Protein 5XI8 (pdb70)

Foldseek 3Di:
DLVVLQVQLVVVVVLVLVSSCVSLVVVCVVPVQPLVSLLSVLVSCVSVLNLVVNLVSLVPHVCCVPDLSSLQSNLVSCLSVVNLPVSLVSLVVSCVVVVLDLSSLVSNLSSCVVVVVQLSNLQSVLSNCVSVVVLVSSLVSVVSLVPDDPPDVSNVVNVVVSVVSVVVVVVVD

B-factor: mean 22.65, std 10.89, range [4.73, 75.5]

Radius of gyration: 18.79 Å; Cα contacts (8 Å, |Δi|>4): 226; chains: 1; bounding box: 40×53×42 Å

Solvent-accessible surface area: 9973 Å² total

Secondary structure (DSSP, 8-state):
-HHHHHHHHHH---S-HHHHHHHHHHHHHH-TT-HHHHHHHHHHHHHTT-HHHHHHHHHT-GGGGG-HHHHHHHHHHHHHTT-HHHHHHHHHHHHHH-TT-HHHHHHHHHHHHHTT-HHHHHHHHHHHHHHTT-HHHHHH--HHHHHSPTT-HHHHHHHHHHHHHHHHHHTT-

Sequence (173 aa):
GSAAQYGRALQAEANKYDEARKTLQPLLAAEPGNAWYLDLATDIDLGQNKANEAINRLKNARDLRTNPVLQLNLANAYLQGGQPQEAANILNRYTFNNKDDSNGWDLLAQAEAALNNRDQELAARAEGYALAGRLDQAISSLSSASSQVKLGSLQQARYDARIDQLRQLQERFK

GO terms:
  GO:0016020 membrane (C, IDA)
  GO:0008270 zinc ion binding (F, IDA)
  GO:0004222 metalloendopeptidase activity (F, IDA)
  GO:0043165 Gram-negative-bacterium-type cell outer membrane assembly (P, EXP)
  GO:0030288 outer membrane-bounded periplasmic space (C, TAS)
  GO:0003756 protein disulfide isomerase activity (F, IMP)
  GO:0043165 Gram-negative-bacterium-type cell outer membrane assembly (P, IMP)
  GO:0004222 metalloendopeptidase activity (F, IMP)
  GO:0005515 protein binding (F, IPI)

Organism: Escherichia coli (strain K12) (NCBI:txid83333)

Structure (mmCIF, N/CA/C/O backbone):
data_5XI8
#
_entry.id   5XI8
#
_cell.length_a   103.963
_cell.length_b   103.963
_cell.length_c   81.491
_cell.angle_alpha   90.000
_cell.angle_beta   90.000
_cell.angle_gamma   120.000
#
_symmetry.space_group_name_H-M   'H 3 2'
#
loop_
_entity.id
_entity.type
_entity.pdbx_description
1 polymer 'Beta-barrel assembly-enhancing protease'
2 water water
#
loop_
_atom_site.group_PDB
_atom_site.id
_atom_site.type_symbol
_atom_site.label_atom_id
_atom_site.label_alt_id
_atom_site.label_comp_id
_atom_site.label_asym_id
_atom_site.label_entity_id
_atom_site.label_seq_id
_atom_site.pdbx_PDB_ins_code
_atom_site.Cartn_x
_atom_site.Cartn_y
_atom_site.Cartn_z
_atom_site.occupancy
_atom_site.B_iso_or_equiv
_atom_site.auth_seq_id
_atom_site.auth_comp_id
_atom_site.auth_asym_id
_atom_site.auth_atom_id
_atom_site.pdbx_PDB_model_num
ATOM 1 N N . GLY A 1 1 ? -12.488 -5.608 -1.724 1.00 50.52 308 GLY A N 1
ATOM 2 C CA . GLY A 1 1 ? -11.115 -5.710 -2.189 1.00 50.46 308 GLY A CA 1
ATOM 3 C C . GLY A 1 1 ? -10.759 -7.081 -2.739 1.00 42.49 308 GLY A C 1
ATOM 4 O O . GLY A 1 1 ? -11.636 -7.907 -2.985 1.00 39.29 308 GLY A O 1
ATOM 5 N N . SER A 1 2 ? -9.462 -7.329 -2.927 1.00 38.90 309 SER A N 1
ATOM 6 C CA . SER A 1 2 ? -9.045 -8.631 -3.428 1.00 37.86 309 SER A CA 1
ATOM 7 C C . SER A 1 2 ? -9.442 -9.753 -2.474 1.00 30.64 309 SER A C 1
ATOM 8 O O . SER A 1 2 ? -9.787 -10.845 -2.926 1.00 30.38 309 SER A O 1
ATOM 11 N N . ALA A 1 3 ? -9.409 -9.510 -1.157 1.00 28.68 310 ALA A N 1
ATOM 12 C CA . ALA A 1 3 ? -9.841 -10.536 -0.212 1.00 24.18 310 ALA A CA 1
ATOM 13 C C . ALA A 1 3 ? -11.310 -10.885 -0.415 1.00 24.36 310 ALA A C 1
ATOM 14 O O . ALA A 1 3 ? -11.682 -12.064 -0.418 1.00 26.09 310 ALA A O 1
ATOM 16 N N . ALA A 1 4 ? -12.154 -9.867 -0.600 1.00 23.96 311 ALA A N 1
ATOM 17 C CA . ALA A 1 4 ? -13.572 -10.098 -0.845 1.00 28.43 311 ALA A CA 1
ATOM 18 C C . ALA A 1 4 ? -13.791 -10.865 -2.140 1.00 25.64 311 ALA A C 1
ATOM 19 O O . ALA A 1 4 ? -14.571 -11.823 -2.176 1.00 24.09 311 ALA A O 1
ATOM 21 N N . GLN A 1 5 ? -13.103 -10.470 -3.212 1.00 22.38 312 GLN A N 1
ATOM 22 C CA . GLN A 1 5 ? -13.299 -11.154 -4.486 1.00 20.28 312 GLN A CA 1
ATOM 23 C C . GLN A 1 5 ? -12.809 -12.594 -4.417 1.00 18.50 312 GLN A C 1
ATOM 24 O O . GLN A 1 5 ? -13.475 -13.501 -4.931 1.00 19.91 312 GLN A O 1
ATOM 30 N N . TYR A 1 6 ? -11.660 -12.830 -3.767 1.00 19.63 313 TYR A N 1
ATOM 31 C CA . TYR A 1 6 ? -11.177 -14.198 -3.606 1.00 18.26 313 TYR A CA 1
ATOM 32 C C . TYR A 1 6 ? -12.164 -15.037 -2.797 1.00 17.80 313 TYR A C 1
ATOM 33 O O . TYR A 1 6 ? -12.483 -16.168 -3.174 1.00 21.07 313 TYR A O 1
ATOM 42 N N . GLY A 1 7 ? -12.679 -14.491 -1.697 1.00 18.07 314 GLY A N 1
ATOM 43 C CA . GLY A 1 7 ? -13.645 -15.235 -0.903 1.00 19.82 314 GLY A CA 1
ATOM 44 C C . GLY A 1 7 ? -14.906 -15.575 -1.681 1.00 18.00 314 GLY A C 1
ATOM 45 O O . GLY A 1 7 ? -15.404 -16.702 -1.612 1.00 20.37 314 GLY A O 1
ATOM 46 N N . ARG A 1 8 ? -15.428 -14.607 -2.442 1.00 20.46 315 ARG A N 1
ATOM 47 C CA . ARG A 1 8 ? -16.610 -14.866 -3.265 1.00 20.25 315 ARG A CA 1
ATOM 48 C C . ARG A 1 8 ? -16.347 -15.961 -4.292 1.00 17.98 315 ARG A C 1
ATOM 49 O O . ARG A 1 8 ? -17.191 -16.841 -4.507 1.00 19.68 315 ARG A O 1
ATOM 57 N N . ALA A 1 9 ? -15.184 -15.924 -4.945 1.00 19.94 316 ALA A N 1
ATOM 58 C CA . ALA A 1 9 ? -14.887 -16.938 -5.950 1.00 16.56 316 ALA A CA 1
ATOM 59 C C . ALA A 1 9 ? -14.731 -18.314 -5.320 1.00 17.52 316 ALA A C 1
ATOM 60 O O . ALA A 1 9 ? -15.176 -19.315 -5.887 1.00 21.46 316 ALA A O 1
ATOM 62 N N . LEU A 1 10 ? -14.106 -18.385 -4.147 1.00 17.84 317 LEU A N 1
ATOM 63 C CA . LEU A 1 10 ? -13.916 -19.678 -3.496 1.00 20.64 317 LEU A CA 1
ATOM 64 C C . LEU A 1 10 ? -15.245 -20.273 -3.053 1.00 23.35 317 LEU A C 1
ATOM 65 O O . LEU A 1 10 ? -15.456 -21.489 -3.158 1.00 26.64 317 LEU A O 1
ATOM 70 N N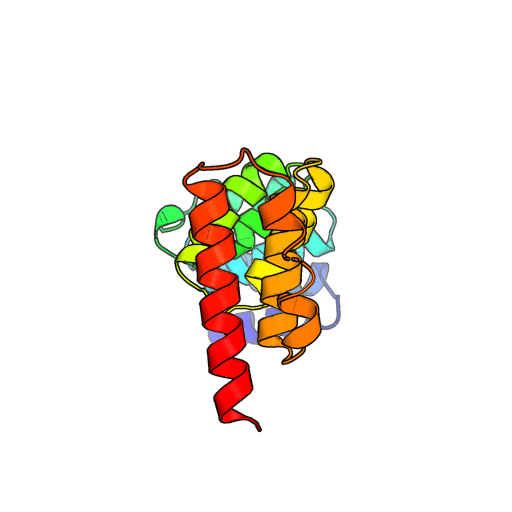 . GLN A 1 11 ? -16.151 -19.427 -2.562 1.00 22.43 318 GLN A N 1
ATOM 71 C CA . GLN A 1 11 ? -17.476 -19.897 -2.172 1.00 24.70 318 GLN A CA 1
ATOM 72 C C . GLN A 1 11 ? -18.240 -20.445 -3.369 1.00 21.64 318 GLN A C 1
ATOM 73 O O . GLN A 1 11 ? -18.869 -21.507 -3.283 1.00 20.94 318 GLN A O 1
ATOM 79 N N . ALA A 1 12 ? -18.188 -19.738 -4.502 1.00 19.28 319 ALA A N 1
ATOM 80 C CA . ALA A 1 12 ? -18.791 -20.254 -5.727 1.00 19.43 319 ALA A CA 1
ATOM 81 C C . ALA A 1 12 ? -18.179 -21.591 -6.131 1.00 24.92 319 ALA A C 1
ATOM 82 O O . ALA A 1 12 ? -18.899 -22.523 -6.518 1.00 24.27 319 ALA A O 1
ATOM 100 N N . GLU A 1 14 ? -16.829 -23.917 -4.314 1.00 27.70 321 GLU A N 1
ATOM 101 C CA . GLU A 1 14 ? -17.246 -25.011 -3.451 1.00 35.70 321 GLU A CA 1
ATOM 102 C C . GLU A 1 14 ? -18.703 -25.389 -3.681 1.00 32.06 321 GLU A C 1
ATOM 103 O O . GLU A 1 14 ? -19.091 -26.529 -3.395 1.00 31.38 321 GLU A O 1
ATOM 109 N N . ALA A 1 15 ? -19.504 -24.474 -4.215 1.00 26.54 322 ALA A N 1
ATOM 110 C CA . ALA A 1 15 ? -20.860 -24.786 -4.644 1.00 24.73 322 ALA A CA 1
ATOM 111 C C . ALA A 1 15 ? -20.909 -25.306 -6.076 1.00 26.91 322 ALA A C 1
ATOM 112 O O . ALA A 1 15 ? -22.001 -25.434 -6.638 1.00 26.57 322 ALA A O 1
ATOM 114 N N . ASN A 1 16 ? -19.748 -25.599 -6.672 1.00 25.73 323 ASN A N 1
ATOM 115 C CA . ASN A 1 16 ? -19.640 -26.089 -8.051 1.00 28.90 323 ASN A CA 1
ATOM 116 C C . ASN A 1 16 ? -20.253 -25.119 -9.060 1.00 24.18 323 ASN A C 1
ATOM 117 O O . ASN A 1 16 ? -20.700 -25.526 -10.140 1.00 27.44 323 ASN A O 1
ATOM 122 N N . LYS A 1 17 ? -20.272 -23.830 -8.720 1.00 20.37 324 LYS A N 1
ATOM 123 C CA . LYS A 1 17 ? -20.646 -22.774 -9.660 1.00 18.53 324 LYS A CA 1
ATOM 124 C C . LYS A 1 17 ? -19.364 -22.238 -10.292 1.00 20.40 324 LYS A C 1
ATOM 125 O O . LYS A 1 17 ? -18.852 -21.172 -9.942 1.00 19.53 3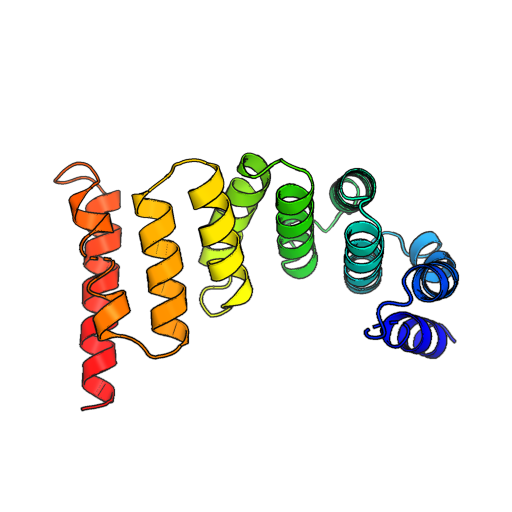24 LYS A O 1
ATOM 131 N N . TYR A 1 18 ? -18.840 -23.018 -11.240 1.00 18.68 325 TYR A N 1
ATOM 132 C CA . TYR A 1 18 ? -17.519 -22.744 -11.799 1.00 18.47 325 TYR A CA 1
ATOM 133 C C . TYR A 1 18 ? -17.500 -21.447 -12.601 1.00 19.60 325 TYR A C 1
ATOM 134 O O . TYR A 1 18 ? -16.532 -20.678 -12.524 1.00 17.70 325 TYR A O 1
ATOM 143 N N . ASP A 1 19 ? -18.541 -21.200 -13.401 1.00 19.76 326 ASP A N 1
ATOM 144 C CA . ASP A 1 19 ? -18.574 -19.984 -14.216 1.00 20.87 326 ASP A CA 1
ATOM 145 C C . ASP A 1 19 ? -18.603 -18.738 -13.339 1.00 20.07 326 ASP A C 1
ATOM 146 O O . ASP A 1 19 ? -17.869 -17.771 -13.583 1.00 19.48 326 ASP A O 1
ATOM 151 N N . GLU A 1 20 ? -19.454 -18.738 -12.310 1.00 18.64 327 GLU A N 1
ATOM 152 C CA . GLU A 1 20 ? -19.474 -17.627 -11.365 1.00 21.26 327 GLU A CA 1
ATOM 153 C C . GLU A 1 20 ? -18.123 -17.454 -10.671 1.00 20.86 327 GLU A C 1
ATOM 154 O O . GLU A 1 20 ? -17.641 -16.324 -10.498 1.00 18.74 327 GLU A O 1
ATOM 160 N N . ALA A 1 21 ? -17.495 -18.561 -10.267 1.00 17.32 328 ALA A N 1
ATOM 161 C CA . ALA A 1 21 ? -16.188 -18.469 -9.624 1.00 17.58 328 ALA A CA 1
ATOM 162 C C . ALA A 1 21 ? -15.150 -17.891 -10.577 1.00 16.69 328 ALA A C 1
ATOM 163 O O . ALA A 1 21 ? -14.337 -17.042 -10.185 1.00 17.70 328 ALA A O 1
ATOM 165 N N . ARG A 1 22 ? -15.180 -18.335 -11.837 1.00 14.40 329 ARG A N 1
ATOM 166 C CA . ARG A 1 22 ? -14.216 -17.873 -12.831 1.00 17.01 329 ARG A CA 1
ATOM 167 C C . ARG A 1 22 ? -14.321 -16.369 -13.032 1.00 17.76 329 ARG A C 1
ATOM 168 O O . ARG A 1 22 ? -13.308 -15.661 -13.041 1.00 17.68 329 ARG A O 1
ATOM 176 N N . LYS A 1 23 ? -15.543 -15.860 -13.200 1.00 19.00 330 LYS A N 1
ATOM 177 C CA . LYS A 1 23 ? -15.719 -14.431 -13.459 1.00 24.29 330 LYS A CA 1
ATOM 178 C C . LYS A 1 23 ? -15.187 -13.586 -12.316 1.00 19.94 330 LYS A C 1
ATOM 179 O O . LYS A 1 23 ? -14.653 -12.495 -12.543 1.00 21.47 330 LYS A O 1
ATOM 185 N N . THR A 1 24 ? -15.296 -14.085 -11.087 1.00 18.72 331 THR A N 1
ATOM 186 C CA . THR A 1 24 ? -14.821 -13.352 -9.927 1.00 19.74 331 THR A CA 1
ATOM 187 C C . THR A 1 24 ? -13.307 -13.468 -9.752 1.00 19.76 331 THR A C 1
ATOM 188 O O . THR A 1 24 ? -12.646 -12.500 -9.367 1.00 19.55 331 THR A O 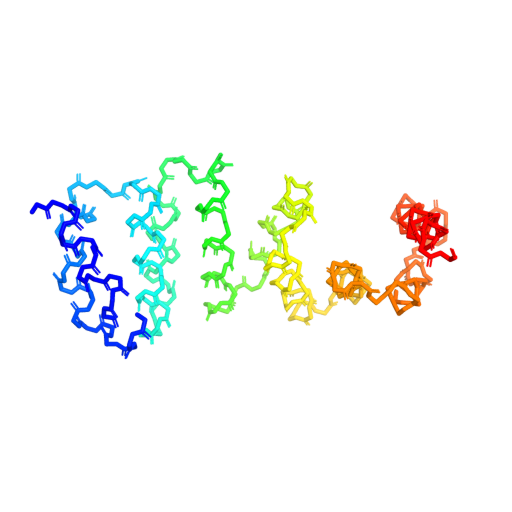1
ATOM 192 N N . LEU A 1 25 ? -12.740 -14.637 -10.029 1.00 15.54 332 LEU A N 1
ATOM 193 C CA . LEU A 1 25 ? -11.312 -14.846 -9.823 1.00 15.24 332 LEU A CA 1
ATOM 194 C C . LEU A 1 25 ? -10.465 -14.239 -10.932 1.00 12.81 332 LEU A C 1
ATOM 195 O O . LEU A 1 25 ? -9.316 -13.845 -10.688 1.00 14.28 332 LEU A O 1
ATOM 200 N N . GLN A 1 26 ? -10.988 -14.199 -12.151 1.00 11.47 333 GLN A N 1
ATOM 201 C CA . GLN A 1 26 ? -10.149 -13.865 -13.301 1.00 10.75 333 GLN A CA 1
ATOM 202 C C . GLN A 1 26 ? -9.383 -12.550 -13.165 1.00 12.34 333 GLN A C 1
ATOM 203 O O . GLN A 1 26 ? -8.199 -12.529 -13.537 1.00 12.33 333 GLN A O 1
ATOM 209 N N . PRO A 1 27 ? -9.966 -11.443 -12.680 1.00 12.94 334 PRO A N 1
ATOM 210 C CA . PRO A 1 27 ? -9.173 -10.205 -12.588 1.00 13.88 334 PRO A CA 1
ATOM 211 C C . PRO A 1 27 ? -8.066 -10.280 -11.563 1.00 15.18 334 PRO A C 1
ATOM 212 O O . PRO A 1 27 ? -7.033 -9.621 -11.742 1.00 16.16 334 PRO A O 1
ATOM 216 N N . LEU A 1 28 ? -8.250 -11.065 -10.496 1.00 15.62 335 LEU A N 1
ATOM 217 C CA . LEU A 1 28 ? -7.168 -11.273 -9.539 1.00 15.13 335 LEU A CA 1
ATOM 218 C C . LEU A 1 28 ? -6.003 -11.996 -10.191 1.00 17.30 335 LEU A C 1
ATOM 219 O O . LEU A 1 28 ? -4.841 -11.610 -10.018 1.00 18.46 335 LEU A O 1
ATOM 224 N N . LEU A 1 29 ? -6.304 -13.046 -10.953 1.00 14.82 336 LEU A N 1
ATOM 225 C CA . LEU A 1 29 ? -5.270 -13.828 -11.612 1.00 16.23 336 LEU A CA 1
ATOM 226 C C . LEU A 1 29 ? -4.558 -13.021 -12.688 1.00 20.02 336 LEU A C 1
ATOM 227 O O . LEU A 1 29 ? -3.336 -13.126 -12.833 1.00 19.61 336 LEU A O 1
ATOM 232 N N . ALA A 1 30 ? -5.297 -12.215 -13.459 1.00 18.06 337 ALA A N 1
ATOM 233 C CA . ALA A 1 30 ? -4.649 -11.437 -14.515 1.00 16.70 337 ALA A CA 1
ATOM 234 C C . ALA A 1 30 ? -3.628 -10.471 -13.940 1.00 16.72 337 ALA A C 1
ATOM 235 O O . ALA A 1 30 ? -2.582 -10.227 -14.551 1.00 17.34 337 ALA A O 1
ATOM 237 N N . ALA A 1 31 ? -3.929 -9.889 -12.780 1.00 14.47 338 ALA A N 1
ATOM 238 C CA . ALA A 1 31 ? -3.018 -8.930 -12.166 1.00 18.38 338 ALA A CA 1
ATOM 239 C C . ALA A 1 31 ? -1.842 -9.612 -11.483 1.00 21.53 338 ALA A C 1
ATOM 240 O O . ALA A 1 31 ? -0.746 -9.043 -11.441 1.00 19.82 338 ALA A O 1
ATOM 242 N N . GLU A 1 32 ? -2.047 -10.808 -10.933 1.00 16.80 339 GLU A N 1
ATOM 243 C CA . GLU A 1 32 ? -0.999 -11.556 -10.236 1.00 17.92 339 GLU A CA 1
ATOM 244 C C . GLU A 1 32 ? -0.982 -12.985 -10.744 1.00 18.13 339 GLU A C 1
ATOM 245 O O . GLU A 1 32 ? -1.376 -13.918 -10.027 1.00 18.33 339 GLU A O 1
ATOM 251 N N . PRO A 1 33 ? -0.514 -13.203 -11.979 1.00 14.43 340 PRO A N 1
ATOM 252 C CA . PRO A 1 33 ? -0.608 -14.540 -12.581 1.00 17.12 340 PRO A CA 1
ATOM 253 C C . PRO A 1 33 ? 0.211 -15.605 -11.862 1.00 20.48 340 PRO A C 1
ATOM 254 O O . PRO A 1 33 ? 0.140 -16.778 -12.260 1.00 20.01 340 PRO A O 1
ATOM 258 N N . GLY A 1 34 ? 0.981 -15.247 -10.837 1.00 22.48 341 GLY A N 1
ATOM 259 C CA . GLY A 1 34 ? 1.796 -16.238 -10.150 1.00 25.70 341 GLY A CA 1
ATOM 260 C C . GLY A 1 34 ? 1.526 -16.403 -8.689 1.00 24.98 341 GLY A C 1
ATOM 261 O O . GLY A 1 34 ? 2.231 -17.133 -7.978 1.00 23.39 341 GLY A O 1
ATOM 262 N N . ASN A 1 35 ? 0.517 -15.684 -8.241 1.00 22.43 342 ASN A N 1
ATOM 263 C CA . ASN A 1 35 ? -0.010 -15.915 -6.921 1.00 18.56 342 ASN A CA 1
ATOM 264 C C . ASN A 1 35 ? -0.401 -17.381 -6.800 1.00 19.82 342 ASN A C 1
ATOM 265 O O . ASN A 1 35 ? -1.276 -17.862 -7.531 1.00 18.12 342 ASN A O 1
ATOM 270 N N . ALA A 1 36 ? 0.264 -18.095 -5.886 1.00 18.20 343 ALA A N 1
ATOM 271 C CA . ALA A 1 36 ? 0.042 -19.530 -5.772 1.00 17.63 343 ALA A CA 1
ATOM 272 C C . ALA A 1 36 ? -1.406 -19.863 -5.455 1.00 17.65 343 ALA A C 1
ATOM 273 O O . ALA A 1 36 ? -1.919 -20.887 -5.919 1.00 18.28 343 ALA A O 1
ATOM 275 N N . TRP A 1 37 ? -2.083 -19.030 -4.666 1.00 16.87 344 TRP A N 1
ATOM 276 C CA . TRP A 1 37 ? -3.444 -19.373 -4.279 1.00 17.24 344 TRP A CA 1
ATOM 277 C C . TRP A 1 37 ? -4.469 -18.940 -5.315 1.00 17.91 344 TRP A C 1
ATOM 278 O O . TRP A 1 37 ? -5.487 -19.625 -5.478 1.00 14.88 344 TRP A O 1
ATOM 289 N N . TYR A 1 38 ? -4.208 -17.861 -6.067 1.00 15.18 345 TYR A N 1
ATOM 290 C CA . TYR A 1 38 ? -5.040 -17.587 -7.238 1.00 14.52 345 TYR A CA 1
ATOM 291 C C . TYR A 1 38 ? -4.897 -18.700 -8.267 1.00 17.62 345 TYR A C 1
ATOM 292 O O . TYR A 1 38 ? -5.883 -19.110 -8.894 1.00 15.60 345 TYR A O 1
ATOM 301 N N . LEU A 1 39 ? -3.672 -19.216 -8.438 1.00 13.87 346 LEU A N 1
ATOM 302 C CA . LEU A 1 39 ? -3.449 -20.339 -9.351 1.00 15.74 346 LEU A CA 1
ATOM 303 C C . LEU A 1 39 ? -4.136 -21.600 -8.847 1.00 19.38 346 LEU A C 1
ATOM 304 O O . LEU A 1 39 ? -4.693 -22.370 -9.638 1.00 17.85 346 LEU A O 1
ATOM 309 N N . ASP A 1 40 ? -4.100 -21.828 -7.532 1.00 16.13 347 ASP A N 1
ATOM 310 C CA . ASP A 1 40 ? -4.781 -22.980 -6.948 1.00 17.39 347 ASP A CA 1
ATOM 311 C C . ASP A 1 40 ? -6.264 -22.958 -7.292 1.00 16.05 347 ASP A C 1
ATOM 312 O O . ASP A 1 40 ? -6.834 -23.970 -7.723 1.00 17.69 347 ASP A O 1
ATOM 317 N N . LEU A 1 41 ? -6.905 -21.803 -7.119 1.00 16.23 348 LEU A N 1
ATOM 318 C CA . LEU A 1 41 ? -8.330 -21.719 -7.419 1.00 15.58 348 LEU A CA 1
ATOM 319 C C . LEU A 1 41 ? -8.585 -21.803 -8.918 1.00 16.02 348 LEU A C 1
ATOM 320 O O . LEU A 1 41 ? -9.545 -22.456 -9.350 1.00 19.00 348 LEU A O 1
ATOM 325 N N . ALA A 1 42 ? -7.747 -21.140 -9.724 1.00 15.80 349 ALA A N 1
ATOM 326 C CA . ALA A 1 42 ? -7.907 -21.194 -11.176 1.00 14.04 349 ALA A CA 1
ATOM 327 C C . ALA A 1 42 ? -7.823 -22.627 -11.682 1.00 15.72 349 ALA A C 1
ATOM 328 O O . ALA A 1 42 ? -8.567 -23.024 -12.590 1.00 14.50 349 ALA A O 1
ATOM 330 N N . THR A 1 43 ? -6.898 -23.407 -11.114 1.00 17.45 350 THR A N 1
ATOM 331 C CA . THR A 1 43 ? -6.777 -24.813 -11.480 1.00 15.87 350 THR A CA 1
ATOM 332 C C . THR A 1 43 ? -8.062 -25.569 -11.170 1.00 18.10 350 THR A C 1
ATOM 333 O O . THR A 1 43 ? -8.571 -26.315 -12.012 1.00 19.10 350 THR A O 1
ATOM 337 N N . ASP A 1 44 ? -8.6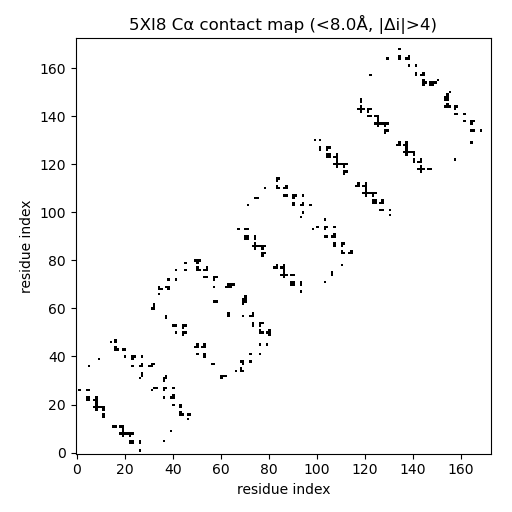18 -25.372 -9.973 1.00 16.62 351 ASP A N 1
ATOM 338 C CA . ASP A 1 44 ? -9.839 -26.092 -9.616 1.00 16.82 351 ASP A CA 1
ATOM 339 C C . ASP A 1 44 ? -11.007 -25.686 -10.516 1.00 19.06 351 ASP A C 1
ATOM 340 O O . ASP A 1 44 ? -11.822 -26.531 -10.905 1.00 20.28 351 ASP A O 1
ATOM 345 N N . ILE A 1 45 ? -11.096 -24.406 -10.872 1.00 15.21 352 ILE A N 1
ATOM 346 C CA . ILE A 1 45 ? -12.171 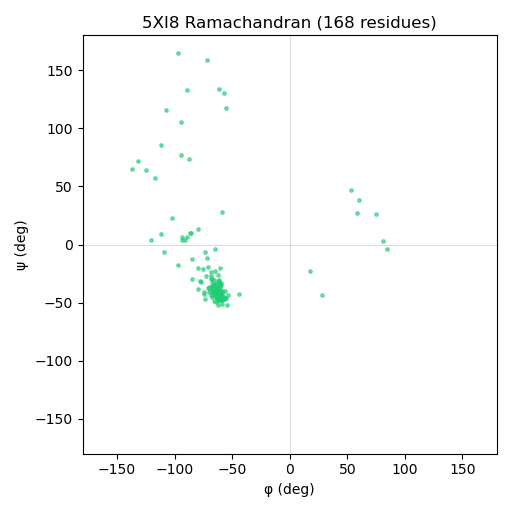-23.959 -11.758 1.00 15.18 352 ILE A CA 1
ATOM 347 C C . ILE A 1 45 ? -12.039 -24.615 -13.128 1.00 18.77 352 ILE A C 1
ATOM 348 O O . ILE A 1 45 ? -13.002 -25.181 -13.658 1.00 19.21 352 ILE A O 1
ATOM 353 N N . ASP A 1 46 ? -10.837 -24.563 -13.712 1.00 18.75 353 ASP A N 1
ATOM 354 C CA . ASP A 1 46 ? -10.614 -25.129 -15.039 1.00 19.91 353 ASP A CA 1
ATOM 355 C C . ASP A 1 46 ? -10.867 -26.634 -15.053 1.00 19.18 353 ASP A C 1
ATOM 356 O O . ASP A 1 46 ? -11.524 -27.153 -15.964 1.00 20.24 353 ASP A O 1
ATOM 361 N N . LEU A 1 47 ? -10.342 -27.360 -14.057 1.00 17.25 354 LEU A N 1
ATOM 362 C CA . LEU A 1 47 ? -10.587 -28.802 -14.014 1.00 20.30 354 LEU A CA 1
ATOM 363 C C . LEU A 1 47 ? -12.067 -29.101 -13.820 1.00 23.64 354 LEU A C 1
ATOM 364 O O . LEU A 1 47 ? -12.583 -30.084 -14.373 1.00 23.57 354 LEU A O 1
ATOM 369 N N . GLY A 1 48 ? -12.770 -28.254 -13.068 1.00 21.47 355 GLY A N 1
ATOM 370 C CA . GLY A 1 48 ? -14.206 -28.429 -12.924 1.00 23.08 355 GLY A CA 1
ATOM 371 C C . GLY A 1 48 ? -14.948 -28.312 -14.240 1.00 23.31 355 GLY A C 1
ATOM 372 O O . GLY A 1 48 ? -15.981 -28.958 -14.434 1.00 24.82 355 GLY A O 1
ATOM 373 N N . GLN A 1 49 ? -14.428 -27.508 -15.166 1.00 23.74 356 GLN A N 1
ATOM 374 C CA . GLN A 1 49 ? -15.033 -27.323 -16.481 1.00 27.56 356 GLN A CA 1
ATOM 375 C C . GLN A 1 49 ? -14.312 -28.104 -17.584 1.00 29.14 356 GLN A C 1
ATOM 376 O O . GLN A 1 49 ? -14.419 -27.743 -18.765 1.00 28.04 356 GLN A O 1
ATOM 382 N N . ASN A 1 50 ? -13.584 -29.165 -17.224 1.00 27.08 357 ASN A N 1
ATOM 383 C CA . ASN A 1 50 ? -12.925 -30.035 -18.202 1.00 32.80 357 ASN A CA 1
ATOM 384 C C . ASN A 1 50 ? -11.930 -29.258 -19.056 1.00 32.62 357 ASN A C 1
ATOM 385 O O . ASN A 1 50 ? -11.797 -29.493 -20.261 1.00 33.01 357 ASN A O 1
ATOM 390 N N . LYS A 1 51 ? -11.224 -28.321 -18.430 1.00 23.03 358 LYS A N 1
ATOM 391 C CA . LYS A 1 51 ? -10.216 -27.558 -19.151 1.00 23.60 358 LYS A CA 1
ATOM 392 C C . LYS A 1 51 ? -8.838 -27.820 -18.556 1.00 21.11 358 LYS A C 1
ATOM 393 O O . LYS A 1 51 ? -8.141 -26.891 -18.139 1.00 20.48 358 LYS A O 1
ATOM 399 N N . ALA A 1 52 ? -8.434 -29.092 -18.532 1.00 20.76 359 ALA A N 1
ATOM 400 C CA . ALA A 1 52 ? -7.157 -29.448 -17.926 1.00 18.47 359 ALA A CA 1
ATOM 401 C C . ALA A 1 52 ? -5.984 -28.861 -18.697 1.00 19.40 359 ALA A C 1
ATOM 402 O O . ALA A 1 52 ? -4.971 -28.479 -18.099 1.00 17.92 359 ALA A O 1
ATOM 404 N N . ASN A 1 53 ? -6.078 -28.804 -20.026 1.00 22.00 360 ASN A N 1
ATOM 405 C CA . ASN A 1 53 ? -4.932 -28.297 -20.769 1.00 21.36 360 ASN A CA 1
ATOM 406 C C . ASN A 1 53 ? -4.719 -26.821 -20.482 1.00 20.15 360 ASN A C 1
ATOM 407 O O . ASN A 1 53 ? -3.575 -26.366 -20.371 1.00 22.75 360 ASN A O 1
ATOM 412 N N . GLU A 1 54 ? -5.810 -26.071 -20.319 1.00 18.28 361 GLU A N 1
ATOM 413 C CA . GLU A 1 54 ? -5.695 -24.685 -19.886 1.00 22.38 361 GLU A CA 1
ATOM 414 C C . GLU A 1 54 ? -5.020 -24.595 -18.525 1.00 21.73 361 GLU A C 1
ATOM 415 O O . GLU A 1 54 ? -4.147 -23.747 -18.308 1.00 21.02 361 GLU A O 1
ATOM 421 N N . ALA A 1 55 ? -5.414 -25.465 -17.594 1.00 19.25 362 ALA A N 1
ATOM 422 C CA . ALA A 1 55 ? -4.830 -25.422 -16.259 1.00 15.93 362 ALA A CA 1
ATOM 423 C C . ALA A 1 55 ? -3.357 -25.799 -16.290 1.00 18.67 362 ALA A C 1
ATOM 424 O O . ALA A 1 55 ? -2.540 -25.195 -15.582 1.00 15.82 362 ALA A O 1
ATOM 426 N N . ILE A 1 56 ? -2.996 -26.784 -17.119 1.00 18.13 363 ILE A N 1
ATOM 427 C CA . ILE A 1 56 ? -1.600 -27.197 -17.235 1.00 17.63 363 ILE A CA 1
ATOM 428 C C . ILE A 1 56 ? -0.740 -26.052 -17.760 1.00 21.09 363 ILE A C 1
ATOM 429 O O . ILE A 1 56 ? 0.302 -25.729 -17.186 1.00 17.76 363 ILE A O 1
ATOM 434 N N . ASN A 1 57 ? -1.143 -25.450 -18.884 1.00 22.35 364 ASN A N 1
ATOM 435 C CA . ASN A 1 57 ? -0.329 -24.395 -19.488 1.00 23.42 364 ASN A CA 1
ATOM 436 C C . ASN A 1 57 ? -0.125 -23.229 -18.531 1.00 22.98 364 ASN A C 1
ATOM 437 O O . ASN A 1 57 ? 0.971 -22.663 -18.451 1.00 21.98 364 ASN A O 1
ATOM 442 N N . ARG A 1 58 ? -1.168 -22.865 -17.789 1.00 19.91 365 ARG A N 1
ATOM 443 C CA . ARG A 1 58 ? -1.050 -21.771 -16.838 1.00 22.68 365 ARG A CA 1
ATOM 444 C C . ARG A 1 58 ? -0.026 -22.083 -15.757 1.00 22.27 365 ARG A C 1
ATOM 445 O O . ARG A 1 58 ? 0.807 -21.234 -15.414 1.00 19.30 365 ARG A O 1
ATOM 453 N N . LEU A 1 59 ? -0.068 -23.302 -15.205 1.00 17.38 366 LEU A N 1
ATOM 454 C CA . LEU A 1 59 ? 0.868 -23.659 -14.147 1.00 14.51 366 LEU A CA 1
ATOM 455 C C . LEU A 1 59 ? 2.283 -23.808 -14.685 1.00 19.02 366 LEU A C 1
ATOM 456 O O . LEU A 1 59 ? 3.252 -23.456 -14.000 1.00 19.67 366 LEU A O 1
ATOM 461 N N . LYS A 1 60 ? 2.428 -24.344 -15.902 1.00 19.32 367 LYS A N 1
ATOM 462 C CA . LYS A 1 60 ? 3.759 -24.440 -16.489 1.00 22.47 367 LYS A CA 1
ATOM 463 C C . LYS A 1 60 ? 4.409 -23.072 -16.660 1.00 23.95 367 LYS A C 1
ATOM 464 O O . LYS A 1 60 ? 5.639 -22.994 -16.724 1.00 25.84 367 LYS A O 1
ATOM 470 N N . ASN A 1 61 ? 3.618 -21.996 -16.675 1.00 20.65 368 ASN A N 1
ATOM 471 C CA . ASN A 1 61 ? 4.101 -20.630 -16.870 1.00 22.44 368 ASN A CA 1
ATOM 472 C C . ASN A 1 61 ? 4.384 -19.879 -15.562 1.00 23.94 368 ASN A C 1
ATOM 473 O O . ASN A 1 61 ? 4.742 -18.696 -15.614 1.00 24.51 368 ASN A O 1
ATOM 478 N N . ALA A 1 62 ? 4.253 -20.523 -14.395 1.00 23.68 369 ALA A N 1
ATOM 479 C CA . ALA A 1 62 ? 4.451 -19.859 -13.100 1.00 25.13 369 ALA A CA 1
ATOM 480 C C . ALA A 1 62 ? 5.921 -19.938 -12.668 1.00 28.36 369 ALA A C 1
ATOM 481 O O . ALA A 1 62 ? 6.507 -21.022 -12.742 1.00 24.38 369 ALA A O 1
ATOM 483 N N . ARG A 1 63 ? 6.540 -18.808 -12.212 1.00 32.49 370 ARG A N 1
ATOM 484 C CA . ARG A 1 63 ? 7.968 -18.951 -11.841 1.00 42.89 370 ARG A CA 1
ATOM 485 C C . ARG A 1 63 ? 8.159 -19.869 -10.669 1.00 37.46 370 ARG A C 1
ATOM 486 O O . ARG A 1 63 ? 9.137 -20.614 -10.647 1.00 40.94 370 ARG A O 1
ATOM 494 N N . ASP A 1 64 ? 7.315 -19.773 -9.654 1.00 30.99 371 ASP A N 1
ATOM 495 C CA . ASP A 1 64 ? 7.597 -20.523 -8.444 1.00 31.88 371 ASP A CA 1
ATOM 496 C C . ASP A 1 64 ? 7.198 -21.983 -8.556 1.00 25.72 371 ASP A C 1
ATOM 497 O O . ASP A 1 64 ? 7.157 -22.665 -7.531 1.00 29.57 371 ASP A O 1
ATOM 502 N N . LEU A 1 65 ? 6.908 -22.462 -9.771 1.00 23.07 372 LEU A N 1
ATOM 503 C CA . LEU A 1 65 ? 6.360 -23.806 -9.933 1.00 21.16 372 LEU A CA 1
ATOM 504 C C . LEU A 1 65 ? 7.249 -24.848 -9.265 1.00 26.09 372 LEU A C 1
ATOM 505 O O . LEU A 1 65 ? 6.784 -25.636 -8.437 1.00 28.37 372 LEU A O 1
ATOM 510 N N . ARG A 1 66 ? 8.545 -24.842 -9.584 1.00 31.02 373 ARG A N 1
ATOM 511 C CA . ARG A 1 66 ? 9.415 -25.907 -9.096 1.00 33.60 373 ARG A CA 1
ATOM 512 C C . ARG A 1 66 ? 9.691 -25.824 -7.598 1.00 34.02 373 ARG A C 1
ATOM 513 O O . ARG A 1 66 ? 10.081 -26.836 -7.006 1.00 35.48 373 ARG A O 1
ATOM 521 N N . THR A 1 67 ? 9.483 -24.667 -6.963 1.00 33.80 374 THR A N 1
ATOM 522 C CA . THR A 1 67 ? 9.777 -24.522 -5.541 1.00 34.42 374 THR A CA 1
ATOM 523 C C . THR A 1 67 ? 8.548 -24.397 -4.648 1.00 34.54 374 THR A C 1
ATOM 524 O O . THR A 1 67 ? 8.700 -24.397 -3.423 1.00 40.20 374 THR A O 1
ATOM 528 N N . ASN A 1 68 ? 7.346 -24.292 -5.207 1.00 27.98 375 ASN A N 1
ATOM 529 C CA . ASN A 1 68 ? 6.149 -24.092 -4.393 1.00 22.25 375 ASN A CA 1
ATOM 530 C C . ASN A 1 68 ? 5.326 -25.371 -4.361 1.00 22.78 375 ASN A C 1
ATOM 531 O O . ASN A 1 68 ? 4.822 -25.789 -5.413 1.00 22.29 375 ASN A O 1
ATOM 536 N N . PRO A 1 69 ? 5.156 -26.021 -3.202 1.00 17.34 376 PRO A N 1
ATOM 537 C CA . PRO A 1 69 ? 4.395 -27.284 -3.181 1.00 20.56 376 PRO A CA 1
ATOM 538 C C . PRO A 1 69 ? 2.950 -27.131 -3.610 1.00 15.96 376 PRO A C 1
ATOM 539 O O . PRO A 1 69 ? 2.379 -28.083 -4.155 1.00 16.28 376 PRO A O 1
ATOM 543 N N . VAL A 1 70 ? 2.324 -25.978 -3.353 1.00 15.67 377 VAL A N 1
ATOM 544 C CA . VAL A 1 70 ? 0.948 -25.765 -3.806 1.00 15.10 377 VAL A CA 1
ATOM 545 C C . VAL A 1 70 ? 0.878 -25.822 -5.325 1.00 16.35 377 VAL A C 1
ATOM 546 O O . VAL A 1 70 ? -0.027 -26.444 -5.900 1.00 17.77 377 VAL A O 1
ATOM 550 N N . LEU A 1 71 ? 1.839 -25.195 -6.002 1.00 14.80 378 LEU A N 1
ATOM 551 C CA . LEU A 1 71 ? 1.832 -25.224 -7.462 1.00 13.85 378 LEU A CA 1
ATOM 552 C C . LEU A 1 71 ? 2.155 -26.618 -7.989 1.00 15.11 378 LEU A C 1
ATOM 553 O O . LEU A 1 71 ? 1.531 -27.079 -8.954 1.00 16.36 378 LEU A O 1
ATOM 558 N N . GLN A 1 72 ? 3.098 -27.317 -7.344 1.00 15.90 379 GLN A N 1
ATOM 559 C CA . GLN A 1 72 ? 3.430 -28.689 -7.739 1.00 17.04 379 GLN A CA 1
ATOM 560 C C . GLN A 1 72 ? 2.215 -29.614 -7.653 1.00 16.42 379 GLN A C 1
ATOM 561 O O . GLN A 1 72 ? 1.908 -30.348 -8.601 1.00 15.10 379 GLN A O 1
ATOM 567 N N . LEU A 1 73 ? 1.520 -29.614 -6.513 1.00 17.67 380 LEU A N 1
ATOM 568 C CA . LEU A 1 73 ? 0.385 -30.521 -6.363 1.00 15.19 380 LEU A CA 1
ATOM 569 C C . LEU A 1 73 ? -0.708 -30.198 -7.369 1.00 16.00 380 LEU A C 1
ATOM 570 O O . LEU A 1 73 ? -1.343 -31.101 -7.927 1.00 15.19 380 LEU A O 1
ATOM 575 N N . ASN A 1 74 ? -0.932 -28.908 -7.630 1.00 16.06 381 ASN A N 1
ATOM 576 C CA . ASN A 1 74 ? -1.962 -28.533 -8.591 1.00 14.92 381 ASN A CA 1
ATOM 577 C C . ASN A 1 74 ? -1.605 -28.991 -9.997 1.00 12.46 381 ASN A C 1
ATOM 578 O O . ASN A 1 74 ? -2.471 -29.474 -10.734 1.00 15.18 381 ASN A O 1
ATOM 583 N N . LEU A 1 75 ? -0.348 -28.811 -10.402 1.00 11.31 382 LEU A N 1
ATOM 584 C CA . LEU A 1 75 ? 0.043 -29.235 -11.741 1.00 11.47 382 LEU A CA 1
ATOM 585 C C . LEU A 1 75 ? -0.050 -30.750 -11.872 1.00 15.90 382 LEU A C 1
ATOM 586 O O . LEU A 1 75 ? -0.466 -31.264 -12.915 1.00 14.14 382 LEU A O 1
ATOM 591 N N . ALA A 1 76 ? 0.300 -31.482 -10.807 1.00 16.40 383 ALA A N 1
ATOM 592 C CA . ALA A 1 76 ? 0.174 -32.938 -10.852 1.00 14.15 383 ALA A CA 1
ATOM 593 C C . ALA A 1 76 ? -1.281 -33.344 -11.044 1.00 15.00 383 ALA A C 1
ATOM 594 O O . ALA A 1 76 ? -1.601 -34.194 -11.885 1.00 14.44 383 ALA A O 1
ATOM 596 N N . ASN A 1 77 ? -2.184 -32.721 -10.286 1.00 11.89 384 ASN A N 1
ATOM 597 C CA . ASN A 1 77 ? -3.597 -33.019 -10.438 1.00 14.66 384 ASN A CA 1
ATOM 598 C C . ASN A 1 77 ? -4.093 -32.666 -11.837 1.00 17.81 384 ASN A C 1
ATOM 599 O O . ASN A 1 77 ? -4.853 -33.431 -12.443 1.00 16.01 384 ASN A O 1
ATOM 604 N N . ALA A 1 78 ? -3.661 -31.522 -12.377 1.00 14.58 385 ALA A N 1
ATOM 605 C CA . ALA A 1 78 ? -4.106 -31.133 -13.714 1.00 14.82 385 ALA A CA 1
ATOM 606 C C . ALA A 1 78 ? -3.597 -32.110 -14.765 1.00 16.12 385 ALA A C 1
ATOM 607 O O . ALA A 1 78 ? -4.345 -32.514 -15.665 1.00 14.93 385 ALA A O 1
ATOM 609 N N . TYR A 1 79 ? -2.331 -32.514 -14.659 1.00 14.52 386 TYR A N 1
ATOM 610 C CA . TYR A 1 79 ? -1.805 -33.521 -15.570 1.00 16.32 386 TYR A CA 1
ATOM 611 C C . TYR A 1 79 ? -2.622 -34.805 -15.498 1.00 14.74 386 TYR A C 1
ATOM 612 O O . TYR A 1 79 ? -2.949 -35.393 -16.531 1.00 16.53 386 TYR A O 1
ATOM 621 N N . LEU A 1 80 ? -2.954 -35.252 -14.284 1.00 14.49 387 LEU A N 1
ATOM 622 C CA . LEU A 1 80 ? -3.736 -36.478 -14.126 1.00 14.61 387 LEU A CA 1
ATOM 623 C C . LEU A 1 80 ? -5.082 -36.371 -14.823 1.00 18.39 387 LEU A C 1
ATOM 624 O O . LEU A 1 80 ? -5.509 -37.303 -15.516 1.00 20.39 387 LEU A O 1
ATOM 629 N N . GLN A 1 81 ? -5.785 -35.246 -14.634 1.00 15.09 388 GLN A N 1
ATOM 630 C CA . GLN A 1 81 ? -7.092 -35.092 -15.257 1.00 15.29 388 GLN A CA 1
ATOM 631 C C . GLN A 1 81 ? -6.990 -34.804 -16.749 1.00 21.26 388 GLN A C 1
ATOM 632 O O . GLN A 1 81 ? -7.966 -35.028 -17.480 1.00 21.65 388 GLN A O 1
ATOM 638 N N . GLY A 1 82 ? -5.842 -34.310 -17.211 1.00 19.21 389 GLY A N 1
ATOM 639 C CA . GLY A 1 82 ? -5.566 -34.041 -18.609 1.00 17.65 389 GLY A CA 1
ATOM 640 C C . GLY A 1 82 ? -5.051 -35.221 -19.401 1.00 19.40 389 GLY A C 1
ATOM 641 O O . GLY A 1 82 ? -4.619 -35.045 -20.545 1.00 21.85 389 GLY A O 1
ATOM 642 N N . GLY A 1 83 ? -5.088 -36.422 -18.833 1.00 17.45 390 GLY A N 1
ATOM 643 C CA . GLY A 1 83 ? -4.615 -37.602 -19.532 1.00 22.52 390 GLY A CA 1
ATOM 644 C C . GLY A 1 83 ? -3.113 -37.717 -19.624 1.00 17.52 390 GLY A C 1
ATOM 645 O O . GLY A 1 83 ? -2.597 -38.353 -20.551 1.00 17.80 390 GLY A O 1
ATOM 646 N N . GLN A 1 84 ? -2.388 -37.127 -18.680 1.00 12.57 391 GLN A N 1
ATOM 647 C CA . GLN A 1 84 ? -0.928 -37.168 -18.646 1.00 14.03 391 GLN A CA 1
ATOM 648 C C . GLN A 1 84 ? -0.445 -37.708 -17.306 1.00 16.10 391 GLN A C 1
ATOM 649 O O . GLN A 1 84 ? 0.236 -37.004 -16.542 1.00 15.06 391 GLN A O 1
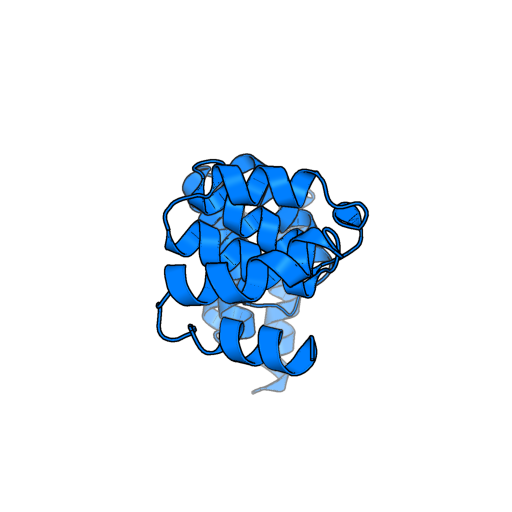ATOM 655 N N . PRO A 1 85 ? -0.755 -38.966 -16.997 1.00 17.66 392 PRO A N 1
ATOM 656 C CA . PRO A 1 85 ? -0.290 -39.531 -15.718 1.00 16.34 392 PRO A CA 1
ATOM 657 C C . PRO A 1 85 ? 1.227 -39.595 -15.579 1.00 14.85 392 PRO A C 1
ATOM 658 O O . PRO A 1 85 ? 1.733 -39.573 -14.451 1.00 14.44 392 PRO A O 1
ATOM 662 N N . GLN A 1 86 ? 1.980 -39.679 -16.679 1.00 14.25 393 GLN A N 1
ATOM 663 C CA . GLN A 1 86 ? 3.430 -39.758 -16.546 1.00 13.19 393 GLN A CA 1
ATOM 664 C C . GLN A 1 86 ? 3.994 -38.469 -15.964 1.00 14.08 393 GLN A C 1
ATOM 665 O O . GLN A 1 86 ? 4.792 -38.498 -15.019 1.00 17.31 393 GLN A O 1
ATOM 671 N N . GLU A 1 87 ? 3.584 -37.326 -16.508 1.00 12.24 394 GLU A N 1
ATOM 672 C CA . GLU A 1 87 ? 4.069 -36.063 -15.960 1.00 16.50 394 GLU A CA 1
ATOM 673 C C . GLU A 1 87 ? 3.563 -35.848 -14.537 1.00 17.10 394 GLU A C 1
ATOM 674 O O . GLU A 1 87 ? 4.274 -35.263 -13.710 1.00 16.65 394 GLU A O 1
ATOM 680 N N . ALA A 1 88 ? 2.340 -36.296 -14.238 1.00 15.67 395 ALA A N 1
ATOM 681 C CA . ALA A 1 88 ? 1.856 -36.232 -12.861 1.00 15.13 395 ALA A CA 1
ATOM 682 C C . ALA A 1 88 ? 2.754 -37.035 -11.928 1.00 14.93 395 ALA A C 1
ATOM 683 O O . ALA A 1 88 ? 3.150 -36.557 -10.857 1.00 16.44 395 ALA A O 1
ATOM 685 N N . ALA A 1 89 ? 3.092 -38.265 -12.316 1.00 13.97 396 ALA A N 1
ATOM 686 C CA . ALA A 1 89 ? 3.922 -39.091 -11.444 1.00 15.49 396 ALA A CA 1
ATOM 687 C C . ALA A 1 89 ? 5.320 -38.499 -11.268 1.00 17.04 396 ALA A C 1
ATOM 688 O O . ALA A 1 89 ? 5.910 -38.609 -10.186 1.00 15.70 396 ALA A O 1
ATOM 690 N N . ASN A 1 90 ? 5.869 -37.876 -12.316 1.00 17.41 397 ASN A N 1
ATOM 691 C CA . ASN A 1 90 ? 7.166 -37.216 -12.189 1.00 19.99 397 ASN A CA 1
ATOM 692 C C . ASN A 1 90 ? 7.137 -36.191 -11.065 1.00 19.48 397 ASN A C 1
ATOM 693 O O . ASN A 1 90 ? 8.041 -36.149 -10.220 1.00 19.91 397 ASN A O 1
ATOM 698 N N . ILE A 1 91 ? 6.083 -35.371 -11.034 1.00 13.29 398 ILE A N 1
ATOM 699 C CA . ILE A 1 91 ? 5.911 -34.382 -9.978 1.00 13.97 398 ILE A CA 1
ATOM 700 C C . ILE A 1 91 ? 5.658 -35.062 -8.645 1.00 16.77 398 ILE A C 1
ATOM 701 O O . ILE A 1 91 ? 6.240 -34.684 -7.620 1.00 15.70 398 ILE A O 1
ATOM 706 N N . LEU A 1 92 ? 4.785 -36.075 -8.634 1.00 14.50 399 LEU A N 1
ATOM 707 C CA . LEU A 1 92 ? 4.322 -36.618 -7.357 1.00 14.78 399 LEU A CA 1
ATOM 708 C C . LEU A 1 92 ? 5.401 -37.434 -6.662 1.00 17.38 399 LEU A C 1
ATOM 709 O O . LEU A 1 92 ? 5.404 -37.533 -5.430 1.00 16.76 399 LEU A O 1
ATOM 714 N N . ASN A 1 93 ? 6.328 -38.021 -7.416 1.00 16.50 400 ASN A N 1
ATOM 715 C CA . ASN A 1 93 ? 7.418 -38.722 -6.746 1.00 20.01 400 ASN A CA 1
ATOM 716 C C . ASN A 1 93 ? 8.306 -37.764 -5.962 1.00 20.74 400 ASN A C 1
ATOM 717 O O . ASN A 1 93 ? 8.805 -38.127 -4.889 1.00 22.50 400 ASN A O 1
ATOM 722 N N . ARG A 1 94 ? 8.491 -36.537 -6.459 1.00 17.48 401 ARG A N 1
ATOM 723 C CA . ARG A 1 94 ? 9.180 -35.516 -5.675 1.00 19.93 401 ARG A CA 1
ATOM 724 C C . ARG A 1 94 ? 8.292 -34.988 -4.559 1.00 17.54 401 ARG A C 1
ATOM 725 O O . ARG A 1 94 ? 8.754 -34.801 -3.426 1.00 19.67 401 ARG A O 1
ATOM 733 N N . TYR A 1 95 ? 7.013 -34.746 -4.862 1.00 16.48 402 TYR A N 1
ATOM 734 C CA . TYR A 1 95 ? 6.109 -34.150 -3.884 1.00 16.59 402 TYR A CA 1
ATOM 735 C C . TYR A 1 95 ? 5.944 -35.037 -2.658 1.00 17.45 402 TYR A C 1
ATOM 736 O O . TYR A 1 95 ? 6.006 -34.558 -1.518 1.00 17.88 402 TYR A O 1
ATOM 745 N N . THR A 1 96 ? 5.669 -36.329 -2.873 1.00 16.50 403 THR A N 1
ATOM 746 C CA . THR A 1 96 ? 5.454 -37.216 -1.734 1.00 17.39 403 THR A CA 1
ATOM 747 C C . THR A 1 96 ? 6.725 -37.385 -0.913 1.00 18.74 403 THR A C 1
ATOM 748 O O . THR A 1 96 ? 6.651 -37.574 0.304 1.00 21.95 403 THR A O 1
ATOM 752 N N . PHE A 1 97 ? 7.891 -37.312 -1.551 1.00 19.99 404 PHE A N 1
ATOM 753 C CA . PHE A 1 97 ? 9.137 -37.367 -0.793 1.00 23.50 404 PHE A CA 1
ATOM 754 C C . PHE A 1 97 ? 9.306 -36.132 0.084 1.00 23.17 404 PHE A C 1
ATOM 755 O O . PHE A 1 97 ? 9.717 -36.243 1.246 1.00 24.63 404 PHE A O 1
ATOM 763 N N . ASN A 1 98 ? 8.986 -34.948 -0.440 1.00 21.95 405 ASN A N 1
ATOM 764 C CA . ASN A 1 98 ? 9.155 -33.716 0.329 1.00 24.41 405 ASN A CA 1
ATOM 765 C C . ASN A 1 98 ? 7.983 -33.394 1.251 1.00 24.48 405 ASN A C 1
ATOM 766 O O . ASN A 1 98 ? 8.113 -32.510 2.107 1.00 23.36 405 ASN A O 1
ATOM 771 N N . ASN A 1 99 ? 6.836 -34.071 1.103 1.00 18.98 406 ASN A N 1
ATOM 772 C CA . ASN A 1 99 ? 5.645 -33.778 1.896 1.00 18.33 406 ASN A CA 1
ATOM 773 C C . ASN A 1 99 ? 5.028 -35.111 2.325 1.00 17.46 406 ASN A C 1
ATOM 774 O O . ASN A 1 99 ? 3.914 -35.451 1.932 1.00 19.12 406 ASN A O 1
ATOM 779 N N . LYS A 1 100 ? 5.773 -35.862 3.147 1.00 19.52 407 LYS A N 1
ATOM 780 C CA . LYS A 1 100 ? 5.427 -37.254 3.440 1.00 23.98 407 LYS A CA 1
ATOM 781 C C . LYS A 1 100 ? 4.103 -37.407 4.183 1.00 23.62 407 LYS A C 1
ATOM 782 O O . LYS A 1 100 ? 3.496 -38.488 4.126 1.00 19.52 407 LYS A O 1
ATOM 788 N N . ASP A 1 101 ? 3.634 -36.373 4.879 1.00 20.93 408 ASP A N 1
ATOM 789 C CA . ASP A 1 101 ? 2.422 -36.483 5.679 1.00 24.70 408 ASP A CA 1
ATOM 790 C C . ASP A 1 101 ? 1.169 -36.053 4.934 1.00 22.22 408 ASP A C 1
ATOM 791 O O . ASP A 1 101 ? 0.087 -36.016 5.531 1.00 25.37 408 ASP A O 1
ATOM 796 N N . ASP A 1 102 ? 1.273 -35.760 3.640 1.00 17.49 409 ASP A N 1
ATOM 797 C CA . ASP A 1 102 ? 0.142 -35.240 2.876 1.00 18.39 409 ASP A CA 1
ATOM 798 C C . ASP A 1 102 ? -0.569 -36.397 2.178 1.00 17.56 409 ASP A C 1
ATOM 799 O O . ASP A 1 102 ? -0.100 -36.900 1.157 1.00 14.43 409 ASP A O 1
ATOM 804 N N . SER A 1 103 ? -1.741 -36.779 2.694 1.00 17.07 410 SER A N 1
ATOM 805 C CA . SER A 1 103 ? -2.446 -37.928 2.137 1.00 19.50 410 SER A CA 1
ATOM 806 C C . SER A 1 103 ? -2.959 -37.645 0.727 1.00 16.27 410 SER A C 1
ATOM 807 O O . SER A 1 103 ? -3.105 -38.573 -0.071 1.00 15.53 410 SER A O 1
ATOM 810 N N . ASN A 1 104 ? -3.231 -36.378 0.399 1.00 18.82 411 ASN A N 1
ATOM 811 C CA . ASN A 1 104 ? -3.636 -36.051 -0.965 1.00 19.16 411 ASN A CA 1
ATOM 812 C C . ASN A 1 104 ? -2.545 -36.415 -1.963 1.00 16.80 411 ASN A C 1
ATOM 813 O O . ASN A 1 104 ? -2.831 -36.927 -3.048 1.00 15.49 411 ASN A O 1
ATOM 818 N N . GLY A 1 105 ? -1.287 -36.161 -1.611 1.00 13.71 412 GLY A N 1
ATOM 819 C CA . GLY A 1 105 ? -0.201 -36.473 -2.527 1.00 15.65 412 GLY A CA 1
ATOM 820 C C . GLY A 1 105 ? -0.064 -37.966 -2.754 1.00 14.22 412 GLY A C 1
ATOM 821 O O . GLY A 1 105 ? 0.128 -38.418 -3.888 1.00 13.44 412 GLY A O 1
ATOM 822 N N . TRP A 1 106 ? -0.176 -38.754 -1.681 1.00 10.78 413 TRP A N 1
ATOM 823 C CA . TRP A 1 106 ? -0.102 -40.208 -1.828 1.00 14.44 413 TRP A CA 1
ATOM 824 C C . TRP A 1 106 ? -1.276 -40.755 -2.631 1.00 12.51 413 TRP A C 1
ATOM 825 O O . TRP A 1 106 ? -1.096 -41.663 -3.450 1.00 12.51 413 TRP A O 1
ATOM 836 N N . ASP A 1 107 ? -2.485 -40.224 -2.419 1.00 13.33 414 ASP A N 1
ATOM 837 C CA . ASP A 1 107 ? -3.628 -40.707 -3.187 1.00 15.01 414 ASP A CA 1
ATOM 838 C C . ASP A 1 107 ? -3.451 -40.394 -4.667 1.00 11.84 414 ASP A C 1
ATOM 839 O O . ASP A 1 107 ? -3.729 -41.240 -5.523 1.00 14.81 414 ASP A O 1
ATOM 844 N N . LEU A 1 108 ? -2.982 -39.182 -4.984 1.00 12.43 415 LEU A N 1
ATOM 845 C CA . LEU A 1 108 ? -2.761 -38.822 -6.379 1.00 12.67 415 LEU A CA 1
ATOM 846 C C . LEU A 1 108 ? -1.666 -39.680 -6.997 1.00 13.12 415 LEU A C 1
ATOM 847 O O . LEU A 1 108 ? -1.781 -40.100 -8.155 1.00 13.15 415 LEU A O 1
ATOM 852 N N . LEU A 1 109 ? -0.587 -39.924 -6.253 1.00 12.21 416 LEU A N 1
ATOM 853 C CA . LEU A 1 109 ? 0.471 -40.785 -6.776 1.00 11.05 416 LEU A CA 1
ATOM 854 C C . LEU A 1 109 ? -0.056 -42.192 -7.048 1.00 11.02 416 LEU A C 1
ATOM 855 O O . LEU A 1 109 ? 0.253 -42.797 -8.081 1.00 11.64 416 LEU A O 1
ATOM 860 N N . ALA A 1 110 ? -0.857 -42.728 -6.133 1.00 13.03 417 ALA A N 1
ATOM 861 C CA . ALA A 1 110 ? -1.441 -44.044 -6.364 1.00 12.44 417 ALA A CA 1
ATOM 862 C C . ALA A 1 110 ? -2.278 -44.061 -7.634 1.00 13.94 417 ALA A C 1
ATOM 863 O O . ALA A 1 110 ? -2.237 -45.036 -8.393 1.00 12.92 417 ALA A O 1
ATOM 865 N N . GLN A 1 111 ? -3.063 -43.005 -7.870 1.00 12.33 418 GLN A N 1
ATOM 866 C CA . GLN A 1 111 ? -3.842 -42.933 -9.099 1.00 14.27 418 GLN A CA 1
ATOM 867 C C . GLN A 1 111 ? -2.942 -42.884 -10.319 1.00 12.98 418 GLN A C 1
ATOM 868 O O . GLN A 1 111 ? -3.213 -43.557 -11.325 1.00 13.93 418 GLN A O 1
ATOM 874 N N . ALA A 1 112 ? -1.893 -42.057 -10.272 1.00 11.45 419 ALA A N 1
ATOM 875 C CA . ALA A 1 112 ? -0.994 -41.947 -11.421 1.00 11.72 419 ALA A CA 1
ATOM 876 C C . ALA A 1 112 ? -0.308 -43.281 -11.712 1.00 12.70 419 ALA A C 1
ATOM 877 O O . ALA A 1 112 ? -0.256 -43.730 -12.864 1.00 13.98 419 ALA A O 1
ATOM 879 N N . GLU A 1 113 ? 0.223 -43.932 -10.674 1.00 11.86 420 GLU A N 1
ATOM 880 C CA . GLU A 1 113 ? 0.946 -45.177 -10.917 1.00 14.22 420 GLU A CA 1
ATOM 881 C C . GLU A 1 113 ? 0.010 -46.287 -11.375 1.00 13.78 420 GLU A C 1
ATOM 882 O O . GLU A 1 113 ? 0.435 -47.170 -12.129 1.00 16.20 420 GLU A O 1
ATOM 888 N N . ALA A 1 114 ? -1.260 -46.265 -10.955 1.00 13.35 421 ALA A N 1
ATOM 889 C CA . ALA A 1 114 ? -2.205 -47.227 -11.517 1.00 11.29 421 ALA A CA 1
ATOM 890 C C . ALA A 1 114 ? -2.435 -46.960 -13.002 1.00 14.89 421 ALA A C 1
ATOM 891 O O . ALA A 1 114 ? -2.462 -47.891 -13.815 1.00 13.29 421 ALA A O 1
ATOM 893 N N . ALA A 1 115 ? -2.593 -45.692 -13.373 1.00 13.86 422 ALA A N 1
ATOM 894 C CA . ALA A 1 115 ? -2.743 -45.339 -14.778 1.00 12.39 422 ALA A CA 1
ATOM 895 C C . ALA A 1 115 ? -1.521 -45.730 -15.601 1.00 15.48 422 ALA A C 1
ATOM 896 O O . ALA A 1 115 ? -1.657 -46.046 -16.791 1.00 14.83 422 ALA A O 1
ATOM 898 N N . LEU A 1 116 ? -0.324 -45.699 -15.006 1.00 13.76 423 LEU A N 1
ATOM 899 C CA . LEU A 1 116 ? 0.913 -46.019 -15.713 1.00 11.40 423 LEU A CA 1
ATOM 900 C C . LEU A 1 116 ? 1.295 -47.492 -15.632 1.00 12.86 423 LEU A C 1
ATOM 901 O O . LEU A 1 116 ? 2.369 -47.858 -16.122 1.00 14.59 423 LEU A O 1
ATOM 906 N N . ASN A 1 117 ? 0.461 -48.337 -15.024 1.00 13.37 424 ASN A N 1
ATOM 907 C CA . ASN A 1 117 ? 0.776 -49.759 -14.863 1.00 14.10 424 ASN A CA 1
ATOM 908 C C . ASN A 1 117 ? 2.145 -49.941 -14.200 1.00 17.38 424 ASN A C 1
ATOM 909 O O . ASN A 1 117 ? 2.992 -50.724 -14.650 1.00 16.98 424 ASN A O 1
ATOM 914 N N . ASN A 1 118 ? 2.364 -49.191 -13.117 1.00 12.90 425 ASN A N 1
ATOM 915 C CA . ASN A 1 118 ? 3.593 -49.261 -12.310 1.00 12.26 425 ASN A CA 1
ATOM 916 C C . ASN A 1 118 ? 3.208 -49.852 -10.951 1.00 11.92 425 ASN A C 1
ATOM 917 O O . ASN A 1 118 ? 2.967 -49.122 -9.988 1.00 14.84 425 ASN A O 1
ATOM 922 N N . ARG A 1 119 ? 3.186 -51.185 -10.862 1.00 10.56 426 ARG A N 1
ATOM 923 C CA . ARG A 1 119 ? 2.371 -51.833 -9.828 1.00 12.67 426 ARG A CA 1
ATOM 924 C C . ARG A 1 119 ? 2.965 -51.699 -8.421 1.00 12.36 426 ARG A C 1
ATOM 925 O O . ARG A 1 119 ? 2.231 -51.425 -7.459 1.00 12.16 426 ARG A O 1
ATOM 933 N N . ASP A 1 120 ? 4.267 -51.955 -8.243 1.00 11.62 427 ASP A N 1
ATOM 934 C CA . ASP A 1 120 ? 4.792 -51.838 -6.883 1.00 12.70 427 ASP A CA 1
ATOM 935 C C . ASP A 1 120 ? 4.752 -50.391 -6.401 1.00 11.80 427 ASP A C 1
ATOM 936 O O . ASP A 1 120 ? 4.518 -50.142 -5.214 1.00 12.10 427 ASP A O 1
ATOM 941 N N . GLN A 1 121 ? 4.993 -49.428 -7.299 1.00 11.87 428 GLN A N 1
ATOM 942 C CA . GLN A 1 121 ? 4.846 -48.026 -6.914 1.00 11.16 428 GLN A CA 1
ATOM 943 C C . GLN A 1 121 ? 3.412 -47.713 -6.502 1.00 11.03 428 GLN A C 1
ATOM 944 O O . GLN A 1 121 ? 3.180 -46.979 -5.532 1.00 11.58 428 GLN A O 1
ATOM 950 N N . GLU A 1 122 ? 2.434 -48.233 -7.252 1.00 10.68 429 GLU A N 1
ATOM 951 C CA . GLU A 1 122 ? 1.040 -48.065 -6.856 1.00 12.29 429 GLU A CA 1
ATOM 952 C C . GLU A 1 122 ? 0.795 -48.656 -5.477 1.00 11.71 429 GLU A C 1
ATOM 953 O O . GLU A 1 122 ? 0.158 -48.032 -4.618 1.00 9.96 429 GLU A O 1
ATOM 959 N N . LEU A 1 123 ? 1.289 -49.875 -5.255 1.00 10.86 430 LEU A N 1
ATOM 960 C CA . LEU A 1 123 ? 1.125 -50.529 -3.961 1.00 12.86 430 LEU A CA 1
ATOM 961 C C . LEU A 1 123 ? 1.743 -49.709 -2.843 1.00 11.37 430 LEU A C 1
ATOM 962 O O . LEU A 1 123 ? 1.147 -49.564 -1.766 1.00 10.59 430 LEU A O 1
ATOM 967 N N . ALA A 1 124 ? 2.957 -49.202 -3.067 1.00 11.03 431 ALA A N 1
ATOM 968 C CA . ALA A 1 124 ? 3.630 -48.406 -2.052 1.00 12.14 431 ALA A CA 1
ATOM 969 C C . ALA A 1 124 ? 2.827 -47.151 -1.726 1.00 10.71 431 ALA A C 1
ATOM 970 O O . ALA A 1 124 ? 2.672 -46.789 -0.553 1.00 10.76 431 ALA A O 1
ATOM 972 N N . ALA A 1 125 ? 2.271 -46.497 -2.746 1.00 11.92 432 ALA A N 1
ATOM 973 C CA . ALA A 1 125 ? 1.532 -45.261 -2.494 1.00 11.37 432 ALA A CA 1
ATOM 974 C C . ALA A 1 125 ? 0.211 -45.550 -1.796 1.00 11.35 432 ALA A C 1
ATOM 975 O O . ALA A 1 125 ? -0.203 -44.804 -0.905 1.00 11.71 432 ALA A O 1
ATOM 977 N N . ARG A 1 126 ? -0.447 -46.649 -2.159 1.00 9.93 433 ARG A N 1
ATOM 978 C CA . ARG A 1 126 ? -1.639 -47.059 -1.423 1.00 10.41 433 ARG A CA 1
ATOM 979 C C . ARG A 1 126 ? -1.293 -47.421 0.017 1.00 9.68 433 ARG A C 1
ATOM 980 O O . ARG A 1 126 ? -2.042 -47.088 0.943 1.00 12.06 433 ARG A O 1
ATOM 988 N N . ALA A 1 127 ? -0.150 -48.084 0.227 1.00 9.72 434 ALA A N 1
ATOM 989 C CA . ALA A 1 127 ? 0.281 -48.415 1.588 1.00 13.00 434 ALA A CA 1
ATOM 990 C C . ALA A 1 127 ? 0.519 -47.160 2.419 1.00 13.24 434 ALA A C 1
ATOM 991 O O . ALA A 1 127 ? 0.129 -47.100 3.591 1.00 11.90 434 ALA A O 1
ATOM 993 N N . GLU A 1 128 ? 1.160 -46.147 1.831 1.00 12.30 435 GLU A N 1
ATOM 994 C CA . GLU A 1 128 ? 1.396 -44.905 2.569 1.00 12.07 435 GLU A CA 1
ATOM 995 C C . GLU A 1 128 ? 0.079 -44.209 2.905 1.00 13.34 435 GLU A C 1
ATOM 996 O O . GLU A 1 128 ? -0.061 -43.618 3.985 1.00 15.47 435 GLU A O 1
ATOM 1002 N N . GLY A 1 129 ? -0.898 -44.274 2.004 1.00 11.88 436 GLY A N 1
ATOM 1003 C CA . GLY A 1 129 ? -2.220 -43.755 2.329 1.00 14.79 436 GLY A CA 1
ATOM 1004 C C . GLY A 1 129 ? -2.867 -44.503 3.479 1.00 13.36 436 GLY A C 1
ATOM 1005 O O . GLY A 1 129 ? -3.455 -43.895 4.377 1.00 13.78 436 GLY A O 1
ATOM 1006 N N . TYR A 1 130 ? -2.760 -45.837 3.475 1.00 11.14 437 TYR A N 1
ATOM 1007 C CA . TYR A 1 130 ? -3.277 -46.611 4.597 1.00 10.64 437 TYR A CA 1
ATOM 1008 C C . TYR A 1 130 ? -2.564 -46.246 5.898 1.00 12.32 437 TYR A C 1
ATOM 1009 O O . TYR A 1 130 ? -3.204 -46.119 6.951 1.00 13.58 437 TYR A O 1
ATOM 1018 N N . ALA A 1 131 ? -1.238 -46.066 5.846 1.00 11.08 438 ALA A N 1
ATOM 1019 C CA . ALA A 1 131 ? -0.495 -45.730 7.058 1.00 12.42 438 ALA A CA 1
ATOM 1020 C C . ALA A 1 131 ? -0.980 -44.409 7.641 1.00 14.69 438 ALA A C 1
ATOM 1021 O O . ALA A 1 131 ? -1.173 -44.288 8.865 1.00 13.30 438 ALA A O 1
ATOM 1023 N N . LEU A 1 132 ? -1.220 -43.422 6.779 1.00 14.08 439 LEU A N 1
ATOM 1024 C CA . LEU A 1 132 ? -1.733 -42.135 7.237 1.00 16.70 439 LEU A CA 1
ATOM 1025 C C . LEU A 1 132 ? -3.164 -42.228 7.749 1.00 18.10 439 LEU A C 1
ATOM 1026 O O . LEU A 1 132 ? -3.575 -41.377 8.550 1.00 21.44 439 LEU A O 1
ATOM 1031 N N . ALA A 1 133 ? -3.927 -43.230 7.310 1.00 16.15 440 ALA A N 1
ATOM 1032 C CA . ALA A 1 133 ? -5.240 -43.540 7.859 1.00 14.99 440 ALA A CA 1
ATOM 1033 C C . ALA A 1 133 ? -5.177 -44.510 9.036 1.00 14.74 440 ALA A C 1
ATOM 1034 O O . ALA A 1 133 ? -6.222 -44.965 9.508 1.00 15.17 440 ALA A O 1
ATOM 1036 N N . GLY A 1 134 ? -3.984 -44.852 9.505 1.00 13.55 441 GLY A N 1
ATOM 1037 C CA . GLY A 1 134 ? -3.829 -45.688 10.677 1.00 14.46 441 GLY A CA 1
ATOM 1038 C C . GLY A 1 134 ? -3.979 -47.170 10.421 1.00 15.82 441 GLY A C 1
ATOM 1039 O O . GLY A 1 134 ? -3.902 -47.957 11.373 1.00 13.27 441 GLY A O 1
ATOM 1040 N N . ARG A 1 135 ? -4.168 -47.581 9.170 1.00 11.67 442 ARG A N 1
ATOM 1041 C CA . ARG A 1 135 ? -4.342 -48.995 8.855 1.00 9.25 442 ARG A CA 1
ATOM 1042 C C . ARG A 1 135 ? -2.960 -49.613 8.632 1.00 10.76 442 ARG A C 1
ATOM 1043 O O . ARG A 1 135 ? -2.512 -49.882 7.516 1.00 10.74 442 ARG A O 1
ATOM 1051 N N . LEU A 1 136 ? -2.253 -49.785 9.754 1.00 11.31 443 LEU A N 1
ATOM 1052 C CA . LEU A 1 136 ? -0.828 -50.091 9.697 1.00 10.95 443 LEU A CA 1
ATOM 1053 C C . LEU A 1 136 ? -0.582 -51.534 9.276 1.00 12.86 443 LEU A C 1
ATOM 1054 O O . LEU A 1 136 ? 0.334 -51.798 8.496 1.00 10.74 443 LEU A O 1
ATOM 1059 N N . ASP A 1 137 ? -1.377 -52.483 9.778 1.00 13.82 444 ASP A N 1
ATOM 10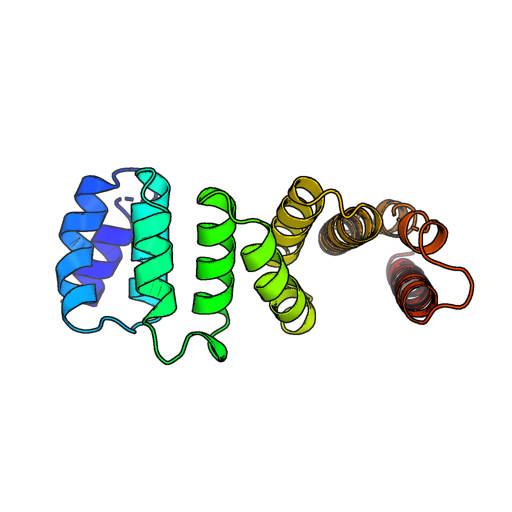60 C CA . ASP A 1 137 ? -1.232 -53.864 9.317 1.00 14.89 444 ASP A CA 1
ATOM 1061 C C . ASP A 1 137 ? -1.407 -53.950 7.808 1.00 12.88 444 ASP A C 1
ATOM 1062 O O . ASP A 1 137 ? -0.640 -54.627 7.115 1.00 10.53 444 ASP A O 1
ATOM 1067 N N . GLN A 1 138 ? -2.450 -53.299 7.292 1.00 11.62 445 GLN A N 1
ATOM 1068 C CA . GLN A 1 138 ? -2.719 -53.338 5.858 1.00 10.28 445 GLN A CA 1
ATOM 1069 C C . GLN A 1 138 ? -1.625 -52.627 5.066 1.00 10.18 445 GLN A C 1
ATOM 1070 O O . GLN A 1 138 ? -1.244 -53.077 3.973 1.00 10.40 445 GLN A O 1
ATOM 1076 N N . ALA A 1 139 ? -1.090 -51.525 5.599 1.00 8.94 446 ALA A N 1
ATOM 1077 C CA . ALA A 1 139 ? 0.033 -50.868 4.927 1.00 11.60 446 ALA A CA 1
ATOM 1078 C C . ALA A 1 139 ? 1.237 -51.805 4.828 1.00 11.82 446 ALA A C 1
ATOM 1079 O O . ALA A 1 139 ? 1.876 -51.905 3.774 1.00 11.73 446 ALA A O 1
ATOM 1081 N N . ILE A 1 140 ? 1.535 -52.527 5.907 1.00 9.51 447 ILE A N 1
ATOM 1082 C CA . ILE A 1 140 ? 2.648 -53.477 5.894 1.00 9.12 447 ILE A CA 1
ATOM 1083 C C . ILE A 1 140 ? 2.411 -54.577 4.851 1.00 11.88 447 ILE A C 1
ATOM 1084 O O . ILE A 1 140 ? 3.336 -54.980 4.139 1.00 13.17 447 ILE A O 1
ATOM 1089 N N A SER A 1 141 ? 1.171 -55.057 4.745 0.53 10.50 448 SER A N 1
ATOM 1090 N N B SER A 1 141 ? 1.171 -55.058 4.743 0.47 10.62 448 SER A N 1
ATOM 1091 C CA A SER A 1 141 ? 0.853 -56.088 3.760 0.53 11.75 448 SER A CA 1
ATOM 1092 C CA B SER A 1 141 ? 0.860 -56.092 3.756 0.47 11.76 448 SER A CA 1
ATOM 1093 C C A SER A 1 141 ? 1.123 -55.603 2.341 0.53 11.71 448 SER A C 1
ATOM 1094 C C B SER A 1 141 ? 1.125 -55.603 2.337 0.47 11.68 448 SER A C 1
ATOM 1095 O O A SER A 1 141 ? 1.759 -56.303 1.543 0.53 11.60 448 SER A O 1
ATOM 1096 O O B SER A 1 141 ? 1.758 -56.301 1.536 0.47 11.62 448 SER A O 1
ATOM 1101 N N . LEU A 1 142 ? 0.643 -54.403 2.005 1.00 12.12 449 LEU A N 1
ATOM 1102 C CA . LEU A 1 142 ? 0.852 -53.882 0.656 1.00 9.90 449 LEU A CA 1
ATOM 1103 C C . LEU A 1 142 ? 2.322 -53.560 0.400 1.00 8.23 449 LEU A C 1
ATOM 1104 O O . LEU A 1 142 ? 2.823 -53.752 -0.718 1.00 10.88 449 LEU A O 1
ATOM 1117 N N . SER A 1 144 ? 4.814 -55.119 1.736 1.00 9.66 451 SER A N 1
ATOM 1118 C CA . SER A 1 144 ? 5.455 -56.419 1.556 1.00 10.47 451 SER A CA 1
ATOM 1119 C C . SER A 1 144 ? 5.284 -56.906 0.129 1.00 10.90 451 SER A C 1
ATOM 1120 O O . SER A 1 144 ? 6.233 -57.403 -0.484 1.00 11.42 451 SER A O 1
ATOM 1123 N N . SER A 1 145 ? 4.081 -56.759 -0.425 1.00 10.29 452 SER A N 1
ATOM 1124 C CA . SER A 1 145 ? 3.876 -57.107 -1.827 1.00 11.95 452 SER A CA 1
ATOM 1125 C C . SER A 1 145 ? 4.746 -56.266 -2.754 1.00 11.90 452 SER A C 1
ATOM 1126 O O . SER A 1 145 ? 5.350 -56.798 -3.700 1.00 12.72 452 SER A O 1
ATOM 1129 N N . ALA A 1 146 ? 4.812 -54.952 -2.520 1.00 9.39 453 ALA A N 1
ATOM 1130 C CA . ALA A 1 146 ? 5.641 -54.087 -3.358 1.00 9.30 453 ALA A CA 1
ATOM 1131 C C . ALA A 1 146 ? 7.102 -54.534 -3.331 1.00 10.91 453 ALA A C 1
ATOM 1132 O O . ALA A 1 146 ? 7.744 -54.673 -4.379 1.00 12.65 453 ALA A O 1
ATOM 1134 N N . SER A 1 147 ? 7.634 -54.779 -2.133 1.00 9.71 454 SER A N 1
ATOM 1135 C CA . SER A 1 147 ? 9.005 -55.258 -2.001 1.00 11.16 454 SER A CA 1
ATOM 1136 C C . SER A 1 147 ? 9.231 -56.538 -2.800 1.00 12.31 454 SER A C 1
ATOM 1137 O O . SER A 1 147 ? 10.271 -56.701 -3.448 1.00 13.06 454 SER A O 1
ATOM 1140 N N . SER A 1 148 ? 8.252 -57.444 -2.788 1.00 10.48 455 SER A N 1
ATOM 1141 C CA . SER A 1 148 ? 8.402 -58.752 -3.416 1.00 10.39 455 SER A CA 1
ATOM 1142 C C . SER A 1 148 ? 8.392 -58.687 -4.933 1.00 10.44 455 SER A C 1
ATOM 1143 O O . SER A 1 148 ? 8.713 -59.702 -5.572 1.00 12.58 455 SER A O 1
ATOM 1146 N N . GLN A 1 149 ? 8.018 -57.543 -5.516 1.00 9.05 456 GLN A N 1
ATOM 1147 C CA . GLN A 1 149 ? 7.892 -57.431 -6.961 1.00 10.49 456 GLN A CA 1
ATOM 1148 C C . GLN A 1 149 ? 9.102 -56.826 -7.650 1.00 11.75 456 GLN A C 1
ATOM 1149 O O . GLN A 1 149 ? 9.211 -56.957 -8.873 1.00 13.68 456 GLN A O 1
ATOM 1155 N N . VAL A 1 150 ? 9.980 -56.141 -6.922 1.00 12.70 457 VAL A N 1
ATOM 1156 C CA . VAL A 1 150 ? 11.165 -55.526 -7.513 1.00 12.05 457 VAL A CA 1
ATOM 1157 C C . VAL A 1 150 ? 12.344 -56.471 -7.314 1.00 13.84 457 VAL A C 1
ATOM 1158 O O . VAL A 1 150 ? 12.292 -57.423 -6.530 1.00 13.89 457 VAL A O 1
ATOM 1162 N N . LYS A 1 151 ? 13.417 -56.227 -8.056 1.00 14.01 458 LYS A N 1
ATOM 1163 C CA . LYS A 1 151 ? 14.496 -57.206 -8.123 1.00 13.79 458 LYS A CA 1
ATOM 1164 C C . LYS A 1 151 ? 15.116 -57.436 -6.749 1.00 12.73 458 LYS A C 1
ATOM 1165 O O . LYS A 1 151 ? 15.392 -56.490 -6.009 1.00 13.38 458 LYS A O 1
ATOM 1171 N N . LEU A 1 152 ? 15.314 -58.704 -6.413 1.00 16.83 459 LEU A N 1
ATOM 1172 C CA . LEU A 1 152 ? 15.931 -59.081 -5.148 1.00 14.19 459 LEU A CA 1
ATOM 1173 C C . LEU A 1 152 ? 17.314 -58.448 -5.009 1.00 15.07 459 LEU A C 1
ATOM 1174 O O . LEU A 1 152 ? 18.148 -58.541 -5.917 1.00 17.78 459 LEU A O 1
ATOM 1179 N N . GLY A 1 153 ? 17.554 -57.805 -3.865 1.00 15.41 460 GLY A N 1
ATOM 1180 C CA . GLY A 1 153 ? 18.815 -57.137 -3.605 1.00 17.33 460 GLY A CA 1
ATOM 1181 C C . GLY A 1 153 ? 18.924 -55.725 -4.142 1.00 19.43 460 GLY A C 1
ATOM 1182 O O . GLY A 1 153 ? 19.945 -55.064 -3.902 1.00 20.56 460 GLY A O 1
ATOM 1183 N N . SER A 1 154 ? 17.914 -55.237 -4.857 1.00 16.45 461 SER A N 1
ATOM 1184 C CA . SER A 1 154 ? 17.950 -53.874 -5.372 1.00 15.18 461 SER A CA 1
ATOM 1185 C C . SER A 1 154 ? 17.779 -52.857 -4.246 1.00 19.37 461 SER A C 1
ATOM 1186 O O . SER A 1 154 ? 17.254 -53.152 -3.164 1.00 15.49 461 SER A O 1
ATOM 1189 N N . LEU A 1 155 ? 18.231 -51.628 -4.517 1.00 17.33 462 LEU A N 1
ATOM 1190 C CA . LEU A 1 155 ? 17.974 -50.540 -3.578 1.00 15.78 462 LEU A CA 1
ATOM 1191 C C . LEU A 1 155 ? 16.475 -50.320 -3.402 1.00 14.72 462 LEU A C 1
ATOM 1192 O O . LEU A 1 155 ? 16.006 -50.058 -2.285 1.00 15.45 462 LEU A O 1
ATOM 1197 N N . GLN A 1 156 ? 15.695 -50.469 -4.481 1.00 14.10 463 GLN A N 1
ATOM 1198 C CA . GLN A 1 156 ? 14.248 -50.309 -4.346 1.00 16.40 463 GLN A CA 1
ATOM 1199 C C . GLN A 1 156 ? 13.677 -51.318 -3.355 1.00 15.69 463 GLN A C 1
ATOM 1200 O O . GLN A 1 156 ? 12.849 -50.966 -2.504 1.00 15.24 463 GLN A O 1
ATOM 1206 N N . GLN A 1 157 ? 14.119 -52.577 -3.433 1.00 12.32 464 GLN A N 1
ATOM 1207 C CA . GLN A 1 157 ? 13.649 -53.548 -2.452 1.00 14.41 464 GLN A CA 1
ATOM 1208 C C . GLN A 1 157 ? 14.039 -53.131 -1.044 1.00 16.29 464 GLN A C 1
ATOM 1209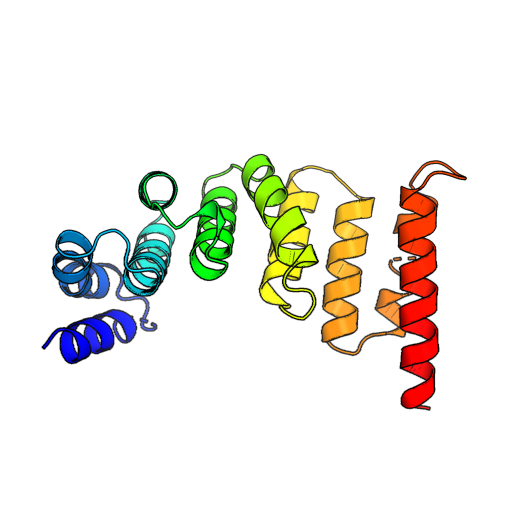 O O . GLN A 1 157 ? 13.232 -53.226 -0.115 1.00 17.96 464 GLN A O 1
ATOM 1215 N N . ALA A 1 158 ? 15.272 -52.644 -0.872 1.00 15.02 465 ALA A N 1
ATOM 1216 C CA . ALA A 1 158 ? 15.725 -52.223 0.455 1.00 16.81 465 ALA A CA 1
ATOM 1217 C C . ALA A 1 158 ? 14.884 -51.071 0.996 1.00 15.59 465 ALA A C 1
ATOM 1218 O O . ALA A 1 158 ? 14.583 -51.018 2.199 1.00 15.66 465 ALA A O 1
ATOM 1220 N N . ARG A 1 159 ? 14.518 -50.127 0.130 1.00 14.24 466 ARG A N 1
ATOM 1221 C CA . ARG A 1 159 ? 13.695 -48.998 0.539 1.00 15.90 466 ARG A CA 1
ATOM 1222 C C . ARG A 1 159 ? 12.334 -49.465 1.030 1.00 17.33 466 ARG A C 1
ATOM 1223 O O . ARG A 1 159 ? 11.828 -48.983 2.051 1.00 15.60 466 ARG A O 1
ATOM 1231 N N . TYR A 1 160 ? 11.712 -50.384 0.285 1.00 16.16 467 TYR A N 1
ATOM 1232 C CA . TYR A 1 160 ? 10.413 -50.912 0.698 1.00 15.39 467 TYR A CA 1
ATOM 1233 C C . TYR A 1 160 ? 10.521 -51.661 2.025 1.00 13.80 467 TYR A C 1
ATOM 1234 O O . TYR A 1 160 ? 9.664 -51.498 2.907 1.00 14.13 467 TYR A O 1
ATOM 1243 N N . ASP A 1 161 ? 11.571 -52.478 2.193 1.00 11.78 468 ASP A N 1
ATOM 1244 C CA . ASP A 1 161 ? 11.737 -53.217 3.445 1.00 11.75 468 ASP A CA 1
ATOM 1245 C C . ASP A 1 161 ? 12.032 -52.276 4.607 1.00 13.11 468 ASP A C 1
ATOM 1246 O O . ASP A 1 161 ? 11.613 -52.534 5.743 1.00 13.20 468 ASP A O 1
ATOM 1251 N N . ALA A 1 162 ? 12.739 -51.178 4.345 1.00 12.66 469 ALA A N 1
ATOM 1252 C CA . ALA A 1 162 ? 12.956 -50.190 5.398 1.00 16.00 469 ALA A CA 1
ATOM 1253 C C . ALA A 1 162 ? 11.647 -49.521 5.803 1.00 15.36 469 ALA A C 1
ATOM 1254 O O . ALA A 1 162 ? 11.424 -49.247 6.989 1.00 14.08 469 ALA A O 1
ATOM 1256 N N . ARG A 1 163 ? 10.764 -49.251 4.837 1.00 13.40 470 ARG A N 1
ATOM 1257 C CA . ARG A 1 163 ? 9.456 -48.702 5.180 1.00 14.58 470 ARG A CA 1
ATOM 1258 C C . ARG A 1 163 ? 8.665 -49.681 6.046 1.00 12.30 470 ARG A C 1
ATOM 1259 O O . ARG A 1 163 ? 7.992 -49.273 7.001 1.00 16.05 470 ARG A O 1
ATOM 1267 N N . ILE A 1 164 ? 8.710 -50.977 5.708 1.00 10.11 471 ILE A N 1
ATOM 1268 C CA . ILE A 1 164 ? 8.040 -51.990 6.525 1.00 11.77 471 ILE A CA 1
ATOM 1269 C C . ILE A 1 164 ? 8.530 -51.914 7.961 1.00 13.06 471 ILE A C 1
ATOM 1270 O O . ILE A 1 164 ? 7.740 -51.934 8.915 1.00 12.54 471 ILE A O 1
ATOM 1275 N N . ASP A 1 165 ? 9.849 -51.823 8.135 1.00 11.15 472 ASP A N 1
ATOM 1276 C CA . ASP A 1 165 ? 10.413 -51.742 9.476 1.00 11.56 472 ASP A CA 1
ATOM 1277 C C . ASP A 1 165 ? 9.902 -50.512 10.207 1.00 13.63 472 ASP A C 1
ATOM 1278 O O . ASP A 1 165 ? 9.609 -50.568 11.408 1.00 16.71 472 ASP A O 1
ATOM 1283 N N . GLN A 1 166 ? 9.801 -49.386 9.498 1.00 14.20 473 GLN A N 1
ATOM 1284 C CA . GLN A 1 166 ? 9.284 -48.179 10.119 1.00 13.10 473 GLN A CA 1
ATOM 1285 C C . GLN A 1 166 ? 7.817 -48.331 10.486 1.00 13.62 473 GLN A C 1
ATOM 1286 O O . GLN A 1 166 ? 7.395 -47.873 11.550 1.00 18.92 473 GLN A O 1
ATOM 1292 N N . LEU A 1 167 ? 7.021 -48.980 9.646 1.00 11.73 474 LEU A N 1
ATOM 1293 C CA . LEU A 1 167 ? 5.617 -49.155 10.008 1.00 13.58 474 LEU A CA 1
ATOM 1294 C C . LEU A 1 167 ? 5.454 -50.077 11.210 1.00 15.50 474 LEU A C 1
ATOM 1295 O O . LEU A 1 167 ? 4.559 -49.864 12.038 1.00 16.02 474 LEU A O 1
ATOM 1300 N N . ARG A 1 168 ? 6.290 -51.116 11.316 1.00 13.50 475 ARG A N 1
ATOM 1301 C CA . ARG A 1 168 ? 6.150 -52.057 12.419 1.00 15.21 475 ARG A CA 1
ATOM 1302 C C . ARG A 1 168 ? 6.471 -51.395 13.735 1.00 16.95 475 ARG A C 1
ATOM 1303 O O . ARG A 1 168 ? 5.813 -51.641 14.753 1.00 18.44 475 ARG A O 1
ATOM 1311 N N . GLN A 1 169 ? 7.485 -50.560 13.765 1.00 19.52 476 GLN A N 1
ATOM 1312 C CA . GLN A 1 169 ? 7.835 -50.110 15.087 1.00 27.37 476 GLN A CA 1
ATOM 1313 C C . GLN A 1 169 ? 6.847 -49.009 15.474 1.00 26.25 476 GLN A C 1
ATOM 1314 O O . GLN A 1 169 ? 6.615 -48.763 16.657 1.00 27.95 476 GLN A O 1
ATOM 1320 N N . LEU A 1 170 ? 6.181 -48.382 14.479 1.00 19.16 477 LEU A N 1
ATOM 1321 C CA . LEU A 1 170 ? 5.102 -47.425 14.769 1.00 21.50 477 LEU A CA 1
ATOM 1322 C C . LEU A 1 170 ? 3.875 -48.117 15.362 1.00 20.51 477 LEU A C 1
ATOM 1323 O O . LEU A 1 170 ? 3.260 -47.611 16.310 1.00 24.89 477 LEU A O 1
ATOM 1328 N N . GLN A 1 171 ? 3.485 -49.259 14.793 1.00 21.83 478 GLN A N 1
ATOM 1329 C CA . GLN A 1 171 ? 2.504 -50.120 15.447 1.00 25.44 478 GLN A CA 1
ATOM 1330 C C . GLN A 1 171 ? 2.798 -50.271 16.924 1.00 28.30 478 GLN A C 1
ATOM 1331 O O . GLN A 1 171 ? 1.883 -50.255 17.755 1.00 30.09 478 GLN A O 1
ATOM 1337 N N . GLU A 1 172 ? 4.078 -50.449 17.267 1.00 27.35 479 GLU A N 1
ATOM 1338 C CA . GLU A 1 172 ? 4.439 -50.748 18.646 1.00 32.05 479 GLU A CA 1
ATOM 1339 C C . GLU A 1 172 ? 3.994 -49.653 19.603 1.00 31.54 479 GLU A C 1
ATOM 1340 O O . GLU A 1 172 ? 3.637 -49.945 20.747 1.00 36.75 479 GLU A O 1
ATOM 1346 N N . ARG A 1 173 ? 3.990 -48.396 19.162 1.00 29.81 480 ARG A N 1
ATOM 1347 C CA . ARG A 1 173 ? 3.588 -47.331 20.070 1.00 34.91 480 ARG A CA 1
ATOM 1348 C C . ARG A 1 173 ? 2.088 -47.315 20.335 1.00 33.87 480 ARG A C 1
ATOM 1349 O O . ARG A 1 173 ? 1.641 -46.534 21.183 1.00 35.83 480 ARG A O 1
ATOM 1357 N N . PHE A 1 174 ? 1.308 -48.150 19.645 1.00 33.25 481 PHE A N 1
ATOM 1358 C CA . PHE A 1 174 ? -0.137 -48.199 19.829 1.00 30.80 481 PHE A CA 1
ATOM 1359 C C . PHE A 1 174 ? -0.612 -49.498 20.467 1.00 33.85 481 PHE A C 1
ATOM 1360 O O . PHE A 1 174 ? -1.823 -49.737 20.522 1.00 36.99 481 PHE A O 1
ATOM 1368 N N . LYS A 1 175 ? 0.300 -50.342 20.948 1.00 33.44 482 LYS A N 1
ATOM 1369 C CA . LYS A 1 175 ? -0.095 -51.627 21.529 1.00 37.16 482 LYS A CA 1
ATOM 1370 C C . LYS A 1 175 ? -0.303 -51.531 23.035 1.00 40.46 482 LYS A C 1
ATOM 1371 O O . LYS A 1 175 ? 0.106 -50.556 23.668 1.00 43.39 482 LYS A O 1
#

InterPro domains:
  IPR001915 Peptidase M48 [PF01435] (71-259)
  IPR011990 Tetratricopeptide-like helical domain superfamily [G3DSA:1.25.40.10] (190-486)
  IPR011990 Tetratricopeptide-like helical domain superfamily [SSF48452] (313-428)
  IPR030873 Beta-barrel assembly-enhancing protease [MF_00997] (4-484)
  IPR051156 Mitochondrial and Outer Membrane Metalloprotease [PTHR22726] (5-265)

Nearest PDB structures (foldseek):
  5xi8-assembly1_A  TM=1.006E+00  e=1.476E-21  Escherichia coli K-12
  6ait-assembly1_F  TM=9.536E-01  e=1.553E-18  Escherichia coli K-12
  6ait-assembly1_D  TM=9.518E-01  e=1.709E-18  Escherichia coli K-12
  6ait-assembly1_A  TM=9.177E-01  e=1.061E-18  Escherichia coli K-12
  6ait-assembly1_E  TM=9.374E-01  e=4.649E-18  Escherichia coli K-12